Protein AF-A0AA36FLW1-F1 (afdb_monomer_lite)

InterPro domains:
  IPR002557 Chitin binding domain [PS50940] (323-372)
  IPR002557 Chitin binding domain [SM00494] (204-263)
  IPR002557 Chitin binding domain [SM00494] (269-328)
  IPR036508 Chitin binding domain superfamily [SSF57625] (208-257)
  IPR036508 Chitin binding domain superfamily [SSF57625] (271-320)
  IPR036508 Chitin binding domain superfamily [SSF57625] (321-371)

Secondary structure (DSSP, 8-state):
--HHHHHHHHHHHHGGG-S----GGGSTT---HHHHHHHHHHHHHTTSS---HHHHHHHHHHHHHHS-SSSSTTTT--HHHHHHHHHHHTTTTHHHHHHHHHHHS--GGG--TTGGGSHHHHHHHHHHHHHHHSSSPP-SHHHHHHHHHHHT-TT--HHHHHHHHHHHHHTT-TT--EEEEETTEEEPPPHHHHHHHTSTT---S--HHHHHTT--EEEPTT-TTEEEEE-TT--EEEEEPPTTEEEETTTTEEEE----S-SEEPPSS---SSS---EEE-TT-TTEEEEEPTTS-EEEEEPSTTEEEETTTTEEEE--TTS-SS-TT-TT-EEE-TT-TTEEEEE-STT-EEEEE-GGG--EEGGGTEE-

Structure (mmCIF, N/CA/C/O backbone):
data_AF-A0AA36FLW1-F1
#
_entry.id   AF-A0AA36FLW1-F1
#
loop_
_atom_site.group_PDB
_atom_site.id
_atom_site.type_symbol
_atom_site.label_atom_id
_atom_site.label_alt_id
_atom_site.label_comp_id
_atom_site.label_asym_id
_atom_site.label_entity_id
_atom_site.label_seq_id
_atom_site.pdbx_PDB_ins_code
_atom_site.Cartn_x
_atom_site.Cartn_y
_atom_site.Cartn_z
_atom_site.occupancy
_atom_site.B_iso_or_equiv
_atom_site.auth_seq_id
_atom_site.auth_comp_id
_atom_site.auth_asym_id
_atom_site.auth_atom_id
_atom_site.pdbx_PDB_model_num
ATOM 1 N N . MET A 1 1 ? -42.125 -47.483 31.225 1.00 51.34 1 MET A N 1
ATOM 2 C CA . MET A 1 1 ? -42.010 -46.047 30.884 1.00 51.34 1 MET A CA 1
ATOM 3 C C . MET A 1 1 ? -42.620 -45.830 29.513 1.00 51.34 1 MET A C 1
ATOM 5 O O . MET A 1 1 ? -42.066 -46.278 28.521 1.00 51.34 1 MET A O 1
ATOM 9 N N . THR A 1 2 ? -43.815 -45.253 29.464 1.00 58.22 2 THR A N 1
ATOM 10 C CA . THR A 1 2 ? -44.571 -45.039 28.222 1.00 58.22 2 THR A CA 1
ATOM 11 C C . THR A 1 2 ? -43.965 -43.905 27.397 1.00 58.22 2 THR A C 1
ATOM 13 O O . THR A 1 2 ? -43.564 -42.893 27.964 1.00 58.22 2 THR A O 1
ATOM 16 N N . ILE A 1 3 ? -43.972 -44.037 26.067 1.00 58.88 3 ILE A N 1
ATOM 17 C CA . ILE A 1 3 ? -43.479 -43.061 25.067 1.00 58.88 3 ILE A CA 1
ATOM 18 C C . ILE A 1 3 ? -43.938 -41.611 25.330 1.00 58.88 3 ILE A C 1
ATOM 20 O O . ILE A 1 3 ? -43.200 -40.668 25.053 1.00 58.88 3 ILE A O 1
ATOM 24 N N . LYS A 1 4 ? -45.101 -41.417 25.968 1.00 55.53 4 LYS A N 1
ATOM 25 C CA . LYS A 1 4 ? -45.583 -40.098 26.416 1.00 55.53 4 LYS A CA 1
ATOM 26 C C . LYS A 1 4 ? -44.642 -39.388 27.406 1.00 55.53 4 LYS A C 1
ATOM 28 O O . LYS A 1 4 ? -44.542 -38.171 27.360 1.00 55.53 4 LYS A O 1
ATOM 33 N N . TYR A 1 5 ? -43.925 -40.125 28.258 1.00 51.59 5 TYR A N 1
ATOM 34 C CA . TYR A 1 5 ? -42.983 -39.564 29.237 1.00 51.59 5 TYR A CA 1
ATOM 35 C C . TYR A 1 5 ? -41.670 -39.107 28.582 1.00 51.59 5 TYR A C 1
ATOM 37 O O . TYR A 1 5 ? -41.112 -38.088 28.970 1.00 51.59 5 TYR A O 1
ATOM 45 N N . LEU A 1 6 ? -41.208 -39.819 27.547 1.00 53.66 6 LEU A N 1
ATOM 46 C CA . LEU A 1 6 ? -40.029 -39.436 26.760 1.00 53.66 6 LEU A CA 1
ATOM 47 C C . LEU A 1 6 ? -40.289 -38.180 25.918 1.00 53.66 6 LEU A C 1
ATOM 49 O O . LEU A 1 6 ? -39.429 -37.308 25.849 1.00 53.66 6 LEU A O 1
ATOM 53 N N . LEU A 1 7 ? -41.492 -38.045 25.351 1.00 54.53 7 LEU A N 1
ATOM 54 C CA . LEU A 1 7 ? -41.910 -36.832 24.641 1.00 54.53 7 LEU A CA 1
ATOM 55 C C . LEU A 1 7 ? -42.035 -35.624 25.577 1.00 54.53 7 LEU A C 1
ATOM 57 O O . LEU A 1 7 ? -41.599 -34.538 25.214 1.00 54.53 7 LEU A O 1
ATOM 61 N N . PHE A 1 8 ? -42.552 -35.802 26.796 1.00 54.84 8 PHE A N 1
ATOM 62 C CA . PHE A 1 8 ? -42.658 -34.700 27.759 1.00 54.84 8 PHE A CA 1
ATOM 63 C C . PHE A 1 8 ? -41.284 -34.232 28.266 1.00 54.84 8 PHE A C 1
ATOM 65 O O . PHE A 1 8 ? -41.040 -33.034 28.348 1.00 54.84 8 PHE A O 1
ATOM 72 N N . VAL A 1 9 ? -40.348 -35.155 28.524 1.00 57.19 9 VAL A N 1
ATOM 73 C CA . VAL A 1 9 ? -38.968 -34.814 28.924 1.00 57.19 9 VAL A CA 1
ATOM 74 C C . VAL A 1 9 ? -38.187 -34.165 27.773 1.00 57.19 9 VAL A C 1
ATOM 76 O O . VAL A 1 9 ? -37.451 -33.209 28.007 1.00 57.19 9 VAL A O 1
ATOM 79 N N . ALA A 1 10 ? -38.381 -34.616 26.529 1.00 56.12 10 ALA A N 1
ATOM 80 C CA . ALA A 1 10 ? -37.767 -33.999 25.350 1.00 56.12 10 ALA A CA 1
ATOM 81 C C . ALA A 1 10 ? -38.317 -32.591 25.072 1.00 56.12 10 ALA A C 1
ATOM 83 O O . ALA A 1 10 ? -37.551 -31.697 24.722 1.00 56.12 10 ALA A O 1
ATOM 84 N N . ILE A 1 11 ? -39.619 -32.371 25.290 1.00 55.19 11 ILE A N 1
ATOM 85 C CA . ILE A 1 11 ? -40.221 -31.038 25.203 1.00 55.19 11 ILE A CA 1
ATOM 86 C C . ILE A 1 11 ? -39.658 -30.155 26.322 1.00 55.19 11 ILE A C 1
ATOM 88 O O . ILE A 1 11 ? -39.136 -29.095 26.009 1.00 55.19 11 ILE A O 1
ATOM 92 N N . CYS A 1 12 ? -39.613 -30.608 27.583 1.00 50.56 12 CYS A N 1
ATOM 93 C CA . CYS A 1 12 ? -39.037 -29.837 28.697 1.00 50.56 12 CYS A CA 1
ATOM 94 C C . CYS A 1 12 ? -37.538 -29.503 28.530 1.00 50.56 12 CYS A C 1
ATOM 96 O O . CYS A 1 12 ? -37.115 -28.425 28.942 1.00 50.56 12 CYS A O 1
ATOM 98 N N . LEU A 1 13 ? -36.738 -30.370 27.896 1.00 49.28 13 LEU A N 1
ATOM 99 C CA . LEU A 1 13 ? -35.337 -30.080 27.543 1.00 49.28 13 LEU A CA 1
ATOM 100 C C . LEU A 1 13 ? -35.198 -29.172 26.306 1.00 49.28 13 LEU A C 1
ATOM 102 O O . LEU A 1 13 ? -34.173 -28.509 26.153 1.00 49.28 13 LEU A O 1
ATOM 106 N N . GLY A 1 14 ? -36.216 -29.122 25.442 1.00 48.00 14 GLY A N 1
ATOM 107 C CA . GLY A 1 14 ? -36.292 -28.214 24.295 1.00 48.00 14 GLY A CA 1
ATOM 108 C C . GLY A 1 14 ? -36.624 -26.772 24.690 1.00 48.00 14 GLY A C 1
ATOM 109 O O . GLY A 1 14 ? -35.995 -25.852 24.181 1.00 48.00 14 GLY A O 1
ATOM 110 N N . ILE A 1 15 ? -37.533 -26.568 25.652 1.00 48.34 15 ILE A N 1
ATOM 111 C CA . ILE A 1 15 ? -37.917 -25.226 26.154 1.00 48.34 15 ILE A CA 1
ATOM 112 C C . ILE A 1 15 ? -36.915 -24.629 27.157 1.00 48.34 15 ILE A C 1
ATOM 114 O O . ILE A 1 15 ? -37.000 -23.449 27.478 1.00 48.34 15 ILE A O 1
ATOM 118 N N . ALA A 1 16 ? -35.939 -25.405 27.640 1.00 44.09 16 ALA A N 1
ATOM 119 C CA . ALA A 1 16 ? -34.887 -24.905 28.530 1.00 44.09 16 ALA A CA 1
ATOM 120 C C . ALA A 1 16 ? -33.674 -24.304 27.787 1.00 44.09 16 ALA A C 1
ATOM 122 O O . ALA A 1 16 ? -32.719 -23.879 28.433 1.00 44.09 16 ALA A O 1
ATOM 123 N N . ARG A 1 17 ? -33.667 -24.269 26.444 1.00 45.56 17 ARG A N 1
ATOM 124 C CA . ARG A 1 17 ? -32.561 -23.679 25.661 1.00 45.56 17 ARG A CA 1
ATOM 125 C C . ARG A 1 17 ? -32.727 -22.195 25.324 1.00 45.56 17 ARG A C 1
ATOM 127 O O . ARG A 1 17 ? -31.749 -21.591 24.901 1.00 45.56 17 ARG A O 1
ATOM 134 N N . ASP A 1 18 ? -33.874 -21.588 25.620 1.00 43.03 18 ASP A N 1
ATOM 135 C CA . ASP A 1 18 ? -34.088 -20.135 25.477 1.00 43.03 18 ASP A CA 1
ATOM 136 C C . ASP A 1 18 ? -33.718 -19.346 26.752 1.00 43.03 18 ASP A C 1
ATOM 138 O O . ASP A 1 18 ? -34.195 -18.238 27.003 1.00 43.03 18 ASP A O 1
ATOM 142 N N . ILE A 1 19 ? -32.844 -19.915 27.588 1.00 45.97 19 ILE A N 1
ATOM 143 C CA . ILE A 1 19 ? -32.331 -19.282 28.805 1.00 45.97 19 ILE A CA 1
ATOM 144 C C . ILE A 1 19 ? -31.224 -18.293 28.406 1.00 45.97 19 ILE A C 1
ATOM 146 O O . ILE A 1 19 ? -30.067 -18.665 28.243 1.00 45.97 19 ILE A O 1
ATOM 150 N N . TYR A 1 20 ? -31.629 -17.031 28.236 1.00 51.91 20 TYR A N 1
ATOM 151 C CA . TYR A 1 20 ? -30.820 -15.807 28.143 1.00 51.91 20 TYR A CA 1
ATOM 152 C C . TYR A 1 20 ? -29.568 -15.899 27.258 1.00 51.91 20 TYR A C 1
ATOM 154 O O . TYR A 1 20 ? -28.453 -16.100 27.741 1.00 51.91 20 TYR A O 1
ATOM 162 N N . ALA A 1 21 ? -29.726 -15.627 25.961 1.00 60.84 21 ALA A N 1
ATOM 163 C CA . ALA A 1 21 ? -28.590 -15.207 25.147 1.00 60.84 21 ALA A CA 1
ATOM 164 C C . ALA A 1 21 ? -28.005 -13.917 25.755 1.00 60.84 21 ALA A C 1
ATOM 166 O O . ALA A 1 21 ? -28.603 -12.846 25.665 1.00 60.84 21 ALA A O 1
ATOM 167 N N . VAL A 1 22 ? -26.866 -14.031 26.442 1.00 80.00 22 VAL A N 1
ATOM 168 C CA . VAL A 1 22 ? -26.150 -12.882 27.006 1.00 80.00 22 VAL A CA 1
ATOM 169 C C . VAL A 1 22 ? -25.617 -12.048 25.848 1.00 80.00 22 VAL A C 1
ATOM 171 O O . VAL A 1 22 ? -24.845 -12.555 25.032 1.00 80.00 22 VAL A O 1
ATOM 174 N N . ASP A 1 23 ? -25.999 -10.772 25.782 1.00 86.38 23 ASP A N 1
ATOM 175 C CA . ASP A 1 23 ? -25.419 -9.843 24.815 1.00 86.38 23 ASP A CA 1
ATOM 176 C C . ASP A 1 23 ? -23.955 -9.573 25.179 1.00 86.38 23 ASP A C 1
ATOM 178 O O . ASP A 1 23 ? -23.621 -8.775 26.058 1.00 86.38 23 ASP A O 1
ATOM 182 N N . LEU A 1 24 ? -23.063 -10.276 24.488 1.00 89.12 24 LEU A N 1
ATOM 183 C CA . LEU A 1 24 ? -21.628 -10.180 24.706 1.00 89.12 24 LEU A CA 1
ATOM 184 C C . LEU A 1 24 ? -21.057 -8.807 24.314 1.00 89.12 24 LEU A C 1
ATOM 186 O O . LEU A 1 24 ? -19.958 -8.474 24.749 1.00 89.12 24 LEU A O 1
ATOM 190 N N . THR A 1 25 ? -21.786 -7.979 23.554 1.00 90.44 25 THR A N 1
ATOM 191 C CA . THR A 1 25 ? -21.354 -6.605 23.237 1.00 90.44 25 THR A CA 1
ATOM 192 C C . THR A 1 25 ? -21.450 -5.665 24.441 1.00 90.44 25 THR A C 1
ATOM 194 O O . THR A 1 25 ? -20.786 -4.624 24.470 1.00 90.44 25 THR A O 1
ATOM 197 N N . LEU A 1 26 ? -22.215 -6.065 25.463 1.00 93.31 26 LEU A N 1
ATOM 198 C CA . LEU A 1 26 ? -22.365 -5.367 26.738 1.00 93.31 26 LEU A CA 1
ATOM 199 C C . LEU A 1 26 ? -21.541 -5.992 27.873 1.00 93.31 26 LEU A C 1
ATOM 201 O O . LEU A 1 26 ? -21.496 -5.443 28.973 1.00 93.31 26 LEU A O 1
ATOM 205 N N . LYS A 1 27 ? -20.868 -7.124 27.628 1.00 91.75 27 LYS A N 1
ATOM 206 C CA . LYS A 1 27 ? -20.091 -7.833 28.648 1.00 91.75 27 LYS A CA 1
ATOM 207 C C . LYS A 1 27 ? -18.672 -7.243 28.760 1.00 91.75 27 LYS A C 1
ATOM 209 O O . LYS A 1 27 ? -17.918 -7.294 27.786 1.00 91.75 27 LYS A O 1
ATOM 214 N N . PRO A 1 28 ? -18.273 -6.698 29.927 1.00 91.00 28 PRO A N 1
ATOM 215 C CA . PRO A 1 28 ? -16.951 -6.102 30.099 1.00 91.00 28 PRO A CA 1
ATOM 216 C C . PRO A 1 28 ? -15.814 -7.097 29.840 1.00 91.00 28 PRO A C 1
ATOM 218 O O . PRO A 1 28 ? -15.847 -8.226 30.328 1.00 91.00 28 PRO A O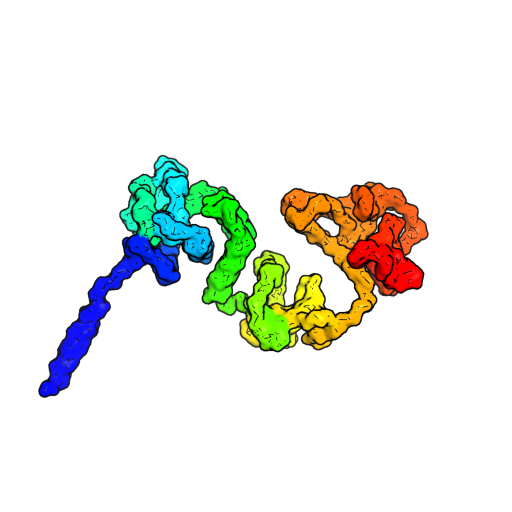 1
ATOM 221 N N . GLY A 1 29 ? -14.788 -6.657 29.111 1.00 86.75 29 GLY A N 1
ATOM 222 C CA . GLY A 1 29 ? -13.571 -7.435 28.862 1.00 86.75 29 GLY A CA 1
ATOM 223 C C . GLY A 1 29 ? -13.688 -8.493 27.761 1.00 86.75 29 GLY A C 1
ATOM 224 O O . GLY A 1 29 ? -12.696 -9.161 27.468 1.00 86.75 29 GLY A O 1
ATOM 225 N N . GLU A 1 30 ? -14.851 -8.637 27.120 1.00 88.44 30 GLU A N 1
ATOM 226 C CA . GLU A 1 30 ? -14.988 -9.511 25.957 1.00 88.44 30 GLU A CA 1
ATOM 227 C C . GLU A 1 30 ? -14.197 -8.980 24.760 1.00 88.44 30 GLU A C 1
ATOM 229 O O . GLU A 1 30 ? -14.251 -7.798 24.418 1.00 88.44 30 GLU A O 1
ATOM 234 N N . THR A 1 31 ? -13.445 -9.871 24.115 1.00 86.75 31 THR A N 1
ATOM 235 C CA . THR A 1 31 ? -12.524 -9.515 23.023 1.00 86.75 31 THR A CA 1
ATOM 236 C C . THR A 1 31 ? -12.575 -10.485 21.842 1.00 86.75 31 THR A C 1
ATOM 238 O O . THR A 1 31 ? -11.748 -10.401 20.939 1.00 86.75 31 THR A O 1
ATOM 241 N N . SER A 1 32 ? -13.538 -11.411 21.819 1.00 83.00 32 SER A N 1
ATOM 242 C CA . SER A 1 32 ? -13.654 -12.378 20.724 1.00 83.00 32 SER A CA 1
ATOM 243 C C . SER A 1 32 ? -13.982 -11.706 19.384 1.00 83.00 32 SER A C 1
ATOM 245 O O . SER A 1 32 ? -14.691 -10.698 19.332 1.00 83.00 32 SER A O 1
ATOM 247 N N . ASP A 1 33 ? -13.529 -12.311 18.282 1.00 78.44 33 ASP A N 1
ATOM 248 C CA . ASP A 1 33 ? -13.820 -11.833 16.921 1.00 78.44 33 ASP A CA 1
ATOM 249 C C . ASP A 1 33 ? -15.336 -11.707 16.661 1.00 78.44 33 ASP A C 1
ATOM 251 O O . ASP A 1 33 ? -15.778 -10.766 16.002 1.00 78.44 33 ASP A O 1
ATOM 255 N N . ALA A 1 34 ? -16.149 -12.593 17.247 1.00 76.50 34 ALA A N 1
ATOM 256 C CA . ALA A 1 34 ? -17.608 -12.531 17.161 1.00 76.50 34 ALA A CA 1
ATOM 257 C C . ALA A 1 34 ? -18.192 -11.285 17.851 1.00 76.50 34 ALA A C 1
ATOM 259 O O . ALA A 1 34 ? -19.144 -10.687 17.349 1.00 76.50 34 ALA A O 1
ATOM 260 N N . VAL A 1 35 ? -17.613 -10.865 18.980 1.00 86.88 35 VAL A N 1
ATOM 261 C CA . VAL A 1 35 ? -18.037 -9.662 19.713 1.00 86.88 35 VAL A CA 1
ATOM 262 C C . VAL A 1 35 ? -17.625 -8.395 18.979 1.00 86.88 35 VAL A C 1
ATOM 264 O O . VAL A 1 35 ? -18.415 -7.449 18.927 1.00 86.88 35 VAL A O 1
ATOM 267 N N . ILE A 1 36 ? -16.441 -8.381 18.358 1.00 85.38 36 ILE A N 1
ATOM 268 C CA . ILE A 1 36 ? -16.014 -7.289 17.472 1.00 85.38 36 ILE A CA 1
ATOM 269 C C . ILE A 1 36 ? -17.057 -7.102 16.362 1.00 85.38 36 ILE A C 1
ATOM 271 O O . ILE A 1 36 ? -17.568 -5.999 16.162 1.00 85.38 36 ILE A O 1
ATOM 275 N N . ASP A 1 37 ? -17.442 -8.192 15.699 1.00 79.38 37 ASP A N 1
ATOM 276 C CA . ASP A 1 37 ? -18.397 -8.165 14.591 1.00 79.38 37 ASP A CA 1
ATOM 277 C C . ASP A 1 37 ? -19.800 -7.753 14.999 1.00 79.38 37 ASP A C 1
ATOM 279 O O . ASP A 1 37 ? -20.407 -6.900 14.344 1.00 79.38 37 ASP A O 1
ATOM 283 N N . ALA A 1 38 ? -20.311 -8.332 16.084 1.00 82.19 38 ALA A N 1
ATOM 284 C CA . ALA A 1 38 ? -21.605 -7.971 16.638 1.00 82.19 38 ALA A CA 1
ATOM 285 C C . ALA A 1 38 ? -21.644 -6.483 17.013 1.00 82.19 38 ALA A C 1
ATOM 287 O O . ALA A 1 38 ? -22.575 -5.780 16.625 1.00 82.19 38 ALA A O 1
ATOM 288 N N . THR A 1 39 ? -20.594 -5.972 17.665 1.00 88.88 39 THR A N 1
ATOM 289 C CA . THR A 1 39 ? -20.499 -4.557 18.051 1.00 88.88 39 THR A CA 1
ATOM 290 C C . THR A 1 39 ? -20.530 -3.630 16.835 1.00 88.88 39 THR A C 1
ATOM 292 O O . THR A 1 39 ? -21.313 -2.681 16.800 1.00 88.88 39 THR A O 1
ATOM 295 N N . ILE A 1 40 ? -19.719 -3.903 15.805 1.00 85.12 40 ILE A N 1
ATOM 296 C CA . ILE A 1 40 ? -19.677 -3.056 14.603 1.00 85.12 40 ILE A CA 1
ATOM 297 C C . ILE A 1 40 ? -21.023 -3.100 13.869 1.00 85.12 40 ILE A C 1
ATOM 299 O O . ILE A 1 40 ? -21.521 -2.061 13.430 1.00 85.12 40 ILE A O 1
ATOM 303 N N . ARG A 1 41 ? -21.644 -4.282 13.751 1.00 81.19 41 ARG A N 1
ATOM 304 C CA . ARG A 1 41 ? -22.967 -4.434 13.127 1.00 81.19 41 ARG A CA 1
ATOM 305 C C . ARG A 1 41 ? -24.042 -3.659 13.883 1.00 81.19 41 ARG A C 1
ATOM 307 O O . ARG A 1 41 ? -24.825 -2.971 13.238 1.00 81.19 41 ARG A O 1
ATOM 314 N N . LEU A 1 42 ? -24.055 -3.706 15.217 1.00 85.00 42 LEU A N 1
ATOM 315 C CA . LEU A 1 42 ? -24.986 -2.918 16.033 1.00 85.00 42 LEU A CA 1
ATOM 316 C C . LEU A 1 42 ? -24.820 -1.414 15.784 1.00 85.00 42 LEU A C 1
ATOM 318 O O . LEU A 1 42 ? -25.810 -0.724 15.545 1.00 85.00 42 LEU A O 1
ATOM 322 N N . ILE A 1 43 ? -23.580 -0.915 15.767 1.00 85.38 43 ILE A N 1
ATOM 323 C CA . ILE A 1 43 ? -23.291 0.504 15.514 1.00 85.38 43 ILE A CA 1
ATOM 324 C C . ILE A 1 43 ? -23.772 0.933 14.118 1.00 85.38 43 ILE A C 1
ATOM 326 O O . ILE A 1 43 ? -24.424 1.971 13.977 1.00 85.38 43 ILE A O 1
ATOM 330 N N . ARG A 1 44 ? -23.499 0.119 13.089 1.00 81.12 44 ARG A N 1
ATOM 331 C CA . ARG A 1 44 ? -23.883 0.411 11.698 1.00 81.12 44 ARG A CA 1
ATOM 332 C C . ARG A 1 44 ? -25.389 0.318 11.466 1.00 81.12 44 ARG A C 1
ATOM 334 O O . ARG A 1 44 ? -25.952 1.218 10.853 1.00 81.12 44 ARG A O 1
ATOM 341 N N . ASN A 1 45 ? -26.043 -0.731 11.966 1.00 74.25 45 ASN A N 1
ATOM 342 C CA . ASN A 1 45 ? -27.468 -0.987 11.723 1.00 74.25 45 ASN A CA 1
ATOM 343 C C . ASN A 1 45 ? -28.371 0.076 12.354 1.00 74.25 45 ASN A C 1
ATOM 345 O O . ASN A 1 45 ? -29.449 0.355 11.841 1.00 74.25 45 ASN A O 1
ATOM 349 N N . GLN A 1 46 ? -27.918 0.704 13.438 1.00 72.75 46 GLN A N 1
ATOM 350 C CA . GLN A 1 46 ? -28.630 1.813 14.064 1.00 72.75 46 GLN A CA 1
ATOM 351 C C . GLN A 1 46 ? -28.313 3.164 13.389 1.00 72.75 46 GLN A C 1
ATOM 353 O O . GLN A 1 46 ? -28.898 4.183 13.741 1.00 72.75 46 GLN A O 1
ATOM 358 N N . GLY A 1 47 ? -27.422 3.223 12.394 1.00 59.56 47 GLY A N 1
ATOM 359 C CA . GLY A 1 47 ? -27.281 4.354 11.468 1.00 59.56 47 GLY A CA 1
ATOM 360 C C . GLY A 1 47 ? -26.814 5.691 12.059 1.00 59.56 47 GLY A C 1
ATOM 361 O O . GLY A 1 47 ? -26.869 6.694 11.358 1.00 59.56 47 GLY A O 1
ATOM 362 N N . SER A 1 48 ? -26.380 5.757 13.323 1.00 60.34 48 SER A N 1
ATOM 363 C CA . SER A 1 48 ? -25.849 7.000 13.924 1.00 60.34 48 SER A CA 1
ATOM 364 C C . SER A 1 48 ? -24.397 7.279 13.522 1.00 60.34 48 SER A C 1
ATOM 366 O O . SER A 1 48 ? -23.945 8.424 13.539 1.00 60.34 48 SER A O 1
ATOM 368 N N . LEU A 1 49 ? -23.642 6.231 13.175 1.00 65.88 49 LEU A N 1
ATOM 369 C CA . LEU A 1 49 ? -22.209 6.284 12.885 1.00 65.88 49 LEU A CA 1
ATOM 370 C C . LEU A 1 49 ? -21.896 5.307 11.740 1.00 65.88 49 LEU A C 1
ATOM 372 O O . LEU A 1 49 ? -21.439 4.186 11.956 1.00 65.88 49 LEU A O 1
ATOM 376 N N . ALA A 1 50 ? -22.195 5.715 10.505 1.00 58.50 50 ALA A N 1
ATOM 377 C CA . ALA A 1 50 ? -21.901 4.922 9.314 1.00 58.50 50 ALA A CA 1
ATOM 378 C C . ALA A 1 50 ? -20.415 5.045 8.945 1.00 58.50 50 ALA A C 1
ATOM 380 O O . ALA A 1 50 ? -20.016 5.931 8.192 1.00 58.50 50 ALA A O 1
ATOM 381 N N . TYR A 1 51 ? -19.602 4.151 9.501 1.00 67.19 51 TYR A N 1
ATOM 382 C CA . TYR A 1 51 ? -18.216 3.943 9.088 1.00 67.19 51 TYR A CA 1
ATOM 383 C C . TYR A 1 51 ? -18.065 2.648 8.307 1.00 67.19 51 TYR A C 1
ATOM 385 O O . TYR A 1 51 ? -18.900 1.738 8.395 1.00 67.19 51 TYR A O 1
ATOM 393 N N . ASP A 1 52 ? -16.970 2.575 7.560 1.00 65.75 52 ASP A N 1
ATOM 394 C CA . ASP A 1 52 ? -16.540 1.346 6.921 1.00 65.75 52 ASP A CA 1
ATOM 395 C C . ASP A 1 52 ? -16.349 0.246 7.988 1.00 65.75 52 ASP A C 1
ATOM 397 O O . ASP A 1 52 ? -15.642 0.420 8.988 1.00 65.75 52 ASP A O 1
ATOM 401 N N . TYR A 1 53 ? -17.041 -0.880 7.797 1.00 68.12 53 TYR A N 1
ATOM 402 C CA . TYR A 1 53 ? -16.990 -2.030 8.700 1.00 68.12 53 TYR A CA 1
ATOM 403 C C . TYR A 1 53 ? -15.582 -2.611 8.800 1.00 68.12 53 TYR A C 1
ATOM 405 O O . TYR A 1 53 ? -15.140 -2.959 9.897 1.00 68.12 53 TYR A O 1
ATOM 413 N N . TYR A 1 54 ? -14.871 -2.663 7.676 1.00 69.38 54 TYR A N 1
ATOM 414 C CA . TYR A 1 54 ? -13.514 -3.175 7.596 1.00 69.38 54 TYR A CA 1
ATOM 415 C C . TYR A 1 54 ? -12.556 -2.258 8.341 1.00 69.38 54 TYR A C 1
ATOM 417 O O . TYR A 1 54 ? -11.736 -2.747 9.114 1.00 69.38 54 TYR A O 1
ATOM 425 N N . PHE A 1 55 ? -12.728 -0.939 8.229 1.00 75.00 55 PHE A N 1
ATOM 426 C CA . PHE A 1 55 ? -11.919 0.013 8.988 1.00 75.00 55 PHE A CA 1
ATOM 427 C C . PHE A 1 55 ? -12.055 -0.190 10.502 1.00 75.00 55 PHE A C 1
ATOM 429 O O . PHE A 1 55 ? -11.054 -0.309 11.208 1.00 75.00 55 PHE A O 1
ATOM 436 N N . LEU A 1 56 ? -13.282 -0.285 11.024 1.00 77.62 56 LEU A N 1
ATOM 437 C CA . LEU A 1 56 ? -13.494 -0.488 12.462 1.00 77.62 56 LEU A CA 1
ATOM 438 C C . LEU A 1 56 ? -12.984 -1.852 12.940 1.00 77.62 56 LEU A C 1
ATOM 440 O O . LEU A 1 56 ? -12.399 -1.933 14.024 1.00 77.62 56 LEU A O 1
ATOM 444 N N . ARG A 1 57 ? -13.157 -2.906 12.135 1.00 79.88 57 ARG A N 1
ATOM 445 C CA . ARG A 1 57 ? -12.655 -4.251 12.443 1.00 79.88 57 ARG A CA 1
ATOM 446 C C . ARG A 1 57 ? -11.127 -4.297 12.446 1.00 79.88 57 ARG A C 1
ATOM 448 O O . ARG A 1 57 ? -10.530 -4.880 13.350 1.00 79.88 57 ARG A O 1
ATOM 455 N N . LEU A 1 58 ? -10.494 -3.632 11.485 1.00 77.62 58 LEU A N 1
ATOM 456 C CA . LEU A 1 58 ? -9.045 -3.490 11.392 1.00 77.62 58 LEU A CA 1
ATOM 457 C C . LEU A 1 58 ? -8.475 -2.737 12.595 1.00 77.62 58 LEU A C 1
ATOM 459 O O . LEU A 1 58 ? -7.511 -3.192 13.211 1.00 77.62 58 LEU A O 1
ATOM 463 N N . LEU A 1 59 ? -9.102 -1.618 12.975 1.00 79.62 59 LEU A N 1
ATOM 464 C CA . LEU A 1 59 ? -8.705 -0.854 14.157 1.00 79.62 59 LEU A CA 1
ATOM 465 C C . LEU A 1 59 ? -8.730 -1.711 15.424 1.00 79.62 59 LEU A C 1
ATOM 467 O O . LEU A 1 59 ? -7.790 -1.635 16.216 1.00 79.62 59 LEU A O 1
ATOM 471 N N . ALA A 1 60 ? -9.777 -2.521 15.602 1.00 84.25 60 ALA A N 1
ATOM 472 C CA . ALA A 1 60 ? -9.891 -3.449 16.721 1.00 84.25 60 ALA A CA 1
ATOM 473 C C . ALA A 1 60 ? -8.731 -4.458 16.726 1.00 84.25 60 ALA A C 1
ATOM 475 O O . ALA A 1 60 ? -7.979 -4.520 17.700 1.00 84.25 60 ALA A O 1
ATOM 476 N N . LYS A 1 61 ? -8.519 -5.181 15.614 1.00 81.00 61 LYS A N 1
ATOM 477 C CA . LYS A 1 61 ? -7.467 -6.209 15.520 1.00 81.00 61 LYS A CA 1
ATOM 478 C C . LYS A 1 61 ? -6.065 -5.645 15.741 1.00 81.00 61 LYS A C 1
ATOM 480 O O . LYS A 1 61 ? -5.302 -6.183 16.542 1.00 81.00 61 LYS A O 1
ATOM 485 N N . ILE A 1 62 ? -5.727 -4.535 15.083 1.00 73.62 62 ILE A N 1
ATOM 486 C CA . ILE A 1 62 ? -4.403 -3.917 15.220 1.00 73.62 62 ILE A CA 1
ATOM 487 C C . ILE A 1 62 ? -4.166 -3.477 16.658 1.00 73.62 62 ILE A C 1
ATOM 489 O O . ILE A 1 62 ? -3.118 -3.775 17.230 1.00 73.62 62 ILE A O 1
ATOM 493 N N . LYS A 1 63 ? -5.116 -2.758 17.260 1.00 77.06 63 LYS A N 1
ATOM 494 C CA . LYS A 1 63 ? -4.916 -2.206 18.601 1.00 77.06 63 LYS A CA 1
ATOM 495 C C . LYS A 1 63 ? -4.858 -3.289 19.671 1.00 77.06 63 LYS A C 1
ATOM 497 O O . LYS A 1 63 ? -4.068 -3.163 20.603 1.00 77.06 63 LYS A O 1
ATOM 502 N N . MET A 1 64 ? -5.626 -4.364 19.524 1.00 77.00 64 MET A N 1
ATOM 503 C CA . MET A 1 64 ? -5.539 -5.508 20.427 1.00 77.00 64 MET A CA 1
ATOM 504 C C . MET A 1 64 ? -4.169 -6.196 20.379 1.00 77.00 64 MET A C 1
ATOM 506 O O . MET A 1 64 ? -3.660 -6.559 21.437 1.00 77.00 64 MET A O 1
ATOM 510 N N . ASN A 1 65 ? -3.556 -6.301 19.195 1.00 70.06 65 ASN A N 1
ATOM 511 C CA . ASN A 1 65 ? -2.251 -6.946 19.005 1.00 70.06 65 ASN A CA 1
ATOM 512 C C . ASN A 1 65 ? -1.054 -6.049 19.355 1.00 70.06 65 ASN A C 1
ATOM 514 O O . ASN A 1 65 ? 0.010 -6.546 19.711 1.00 70.06 65 ASN A O 1
ATOM 518 N N . THR A 1 66 ? -1.200 -4.729 19.222 1.00 62.41 66 THR A N 1
ATOM 519 C CA . THR A 1 66 ? -0.085 -3.772 19.361 1.00 62.41 66 THR A CA 1
ATOM 520 C C . THR A 1 66 ? -0.031 -3.076 20.716 1.00 62.41 66 THR A C 1
ATOM 522 O O . THR A 1 66 ? 1.030 -2.598 21.113 1.00 62.41 66 THR A O 1
ATOM 525 N N . ILE A 1 67 ? -1.151 -3.005 21.440 1.00 66.62 67 ILE A N 1
ATOM 526 C CA . ILE A 1 67 ? -1.244 -2.306 22.724 1.00 66.62 67 ILE A CA 1
ATOM 527 C C . ILE A 1 67 ? -1.672 -3.308 23.797 1.00 66.62 67 ILE A C 1
ATOM 529 O O . ILE A 1 67 ? -2.780 -3.856 23.752 1.00 66.62 67 ILE A O 1
ATOM 533 N N . ALA A 1 68 ? -0.790 -3.509 24.782 1.00 66.31 68 ALA A N 1
ATOM 534 C CA . ALA A 1 68 ? -1.059 -4.335 25.954 1.00 66.31 68 ALA A CA 1
ATOM 535 C C . ALA A 1 68 ? -2.363 -3.896 26.642 1.00 66.31 68 ALA A C 1
ATOM 537 O O . ALA A 1 68 ? -2.647 -2.702 26.764 1.00 66.31 68 ALA A O 1
ATOM 538 N N . ALA A 1 69 ? -3.169 -4.867 27.076 1.00 64.19 69 ALA A N 1
ATOM 539 C CA . ALA A 1 69 ? -4.456 -4.609 27.707 1.00 64.19 69 ALA A CA 1
ATOM 540 C C . ALA A 1 69 ? -4.262 -3.894 29.052 1.00 64.19 69 ALA A C 1
ATOM 542 O O . ALA A 1 69 ? -3.926 -4.524 30.048 1.00 64.19 69 ALA A O 1
ATOM 543 N N . THR A 1 70 ? -4.472 -2.579 29.079 1.00 62.47 70 THR A N 1
ATOM 544 C CA . THR A 1 70 ? -4.456 -1.792 30.320 1.00 62.47 70 THR A CA 1
ATOM 545 C C . THR A 1 70 ? -5.837 -1.207 30.609 1.00 62.47 70 THR A C 1
ATOM 547 O O . THR A 1 70 ? -6.377 -1.460 31.676 1.00 62.47 70 THR A O 1
ATOM 550 N N . THR A 1 71 ? -6.457 -0.496 29.658 1.00 71.25 71 THR A N 1
ATOM 551 C CA . THR A 1 71 ? -7.854 0.004 29.701 1.00 71.25 71 THR A CA 1
ATOM 552 C C . THR A 1 71 ? -8.348 0.408 28.295 1.00 71.25 71 THR A C 1
ATOM 554 O O . THR A 1 71 ? -7.552 0.462 27.358 1.00 71.25 71 THR A O 1
ATOM 557 N N . GLY A 1 72 ? -9.655 0.667 28.114 1.00 81.88 72 GLY A N 1
ATOM 558 C CA . GLY A 1 72 ? -10.205 1.200 26.850 1.00 81.88 72 GLY A CA 1
ATOM 559 C C . GLY A 1 72 ? -10.803 0.175 25.874 1.00 81.88 72 GLY A C 1
ATOM 560 O O . GLY A 1 72 ? -11.043 0.522 24.715 1.00 81.88 72 GLY A O 1
ATOM 561 N N . GLY A 1 73 ? -11.012 -1.067 26.325 1.00 87.25 73 GLY A N 1
ATOM 562 C CA . GLY A 1 73 ? -11.727 -2.112 25.584 1.00 87.25 73 GLY A CA 1
ATOM 563 C C . GLY A 1 73 ? -11.011 -2.616 24.332 1.00 87.25 73 GLY A C 1
ATOM 564 O O . GLY A 1 73 ? -9.781 -2.563 24.226 1.00 87.25 73 GLY A O 1
ATOM 565 N N . ILE A 1 74 ? -11.810 -3.104 23.382 1.00 89.44 74 ILE A N 1
ATOM 566 C CA . ILE A 1 74 ? -11.377 -3.659 22.090 1.00 89.44 74 ILE A CA 1
ATOM 567 C C . ILE A 1 74 ? -10.602 -2.612 21.277 1.00 89.44 74 ILE A C 1
ATOM 569 O O . ILE A 1 74 ? -9.502 -2.870 20.797 1.00 89.44 74 ILE A O 1
ATOM 573 N N . TRP A 1 75 ? -11.131 -1.389 21.177 1.00 89.31 75 TRP A N 1
ATOM 574 C CA . TRP A 1 75 ? -10.524 -0.313 20.382 1.00 89.31 75 TRP A CA 1
ATOM 575 C C . TRP A 1 75 ? -9.438 0.484 21.114 1.00 89.31 75 TRP A C 1
ATOM 577 O O . TRP A 1 75 ? -9.006 1.523 20.601 1.00 89.31 75 TRP A O 1
ATOM 587 N N . ARG A 1 76 ? -8.986 0.020 22.292 1.00 88.00 76 ARG A N 1
ATOM 588 C CA . ARG A 1 76 ? -7.936 0.642 23.130 1.00 88.00 76 ARG A CA 1
ATOM 589 C C . ARG A 1 76 ? -8.042 2.168 23.127 1.00 88.00 76 ARG A C 1
ATOM 591 O O . ARG A 1 76 ? -7.118 2.876 22.708 1.00 88.00 76 ARG A O 1
ATOM 598 N N . VAL A 1 77 ? -9.227 2.663 23.468 1.00 90.00 77 VAL A N 1
ATOM 599 C CA . VAL A 1 77 ? -9.501 4.100 23.538 1.00 90.00 77 VAL A CA 1
ATOM 600 C C . VAL A 1 77 ? -8.691 4.684 24.689 1.00 90.00 77 VAL A C 1
ATOM 602 O O . VAL A 1 77 ? -8.713 4.142 25.789 1.00 90.00 77 VAL A O 1
ATOM 605 N N . THR A 1 78 ? -7.971 5.778 24.450 1.00 89.88 78 THR A N 1
ATOM 606 C CA . THR A 1 78 ? -7.170 6.434 25.495 1.00 89.88 78 THR A CA 1
ATOM 607 C C . THR A 1 78 ? -7.980 7.480 26.263 1.00 89.88 78 THR A C 1
ATOM 609 O O . THR A 1 78 ? -8.956 8.033 25.749 1.00 89.88 78 THR A O 1
ATOM 612 N N . SER A 1 79 ? -7.532 7.841 27.470 1.00 91.00 79 SER A N 1
ATOM 613 C CA . SER A 1 79 ? -8.150 8.914 28.269 1.00 91.00 79 SER A CA 1
ATOM 614 C C . SER A 1 79 ? -8.203 10.252 27.525 1.00 91.00 79 SER A C 1
ATOM 616 O O . SER A 1 79 ? -9.158 11.016 27.683 1.00 91.00 79 SER A O 1
ATOM 618 N N . ALA A 1 80 ? -7.204 10.527 26.678 1.00 90.88 80 ALA A N 1
ATOM 619 C CA . ALA A 1 80 ? -7.182 11.709 25.822 1.00 90.88 80 ALA A CA 1
ATOM 620 C C . ALA A 1 80 ? -8.301 11.651 24.770 1.00 90.88 80 ALA A C 1
ATOM 622 O O . ALA A 1 80 ? -9.084 12.591 24.670 1.00 90.88 80 ALA A O 1
ATOM 623 N N . GLN A 1 81 ? -8.440 10.523 24.062 1.00 91.50 81 GLN A N 1
ATOM 624 C CA . GLN A 1 81 ? -9.490 10.323 23.055 1.00 91.50 81 GLN A CA 1
ATOM 625 C C . GLN A 1 81 ? -10.895 10.433 23.662 1.00 91.50 81 GLN A C 1
ATOM 627 O O . GLN A 1 81 ? -11.744 11.140 23.120 1.00 91.50 81 GLN A O 1
ATOM 632 N N . LEU A 1 82 ? -11.124 9.809 24.823 1.00 94.00 82 LEU A N 1
ATOM 633 C CA . LEU A 1 82 ? -12.395 9.912 25.543 1.00 94.00 82 LEU A CA 1
ATOM 634 C C . LEU A 1 82 ? -12.703 11.364 25.943 1.00 94.00 82 LEU A C 1
ATOM 636 O O . LEU A 1 82 ? -13.837 11.818 25.824 1.00 94.00 82 LEU A O 1
ATOM 640 N N . THR A 1 83 ? -11.706 12.118 26.403 1.00 94.44 83 THR A N 1
ATOM 641 C CA . THR A 1 83 ? -11.885 13.532 26.774 1.00 94.44 83 THR A CA 1
ATOM 642 C C . THR A 1 83 ? -12.200 14.400 25.556 1.00 94.44 83 THR A C 1
ATOM 644 O O . THR A 1 83 ? -13.110 15.224 25.618 1.00 94.44 83 THR A O 1
ATOM 647 N N . THR A 1 84 ? -11.525 14.171 24.425 1.00 93.81 84 THR A N 1
ATOM 648 C CA . THR A 1 84 ? -11.841 14.839 23.155 1.00 93.81 84 THR A CA 1
ATOM 649 C C . THR A 1 84 ? -13.294 14.604 22.747 1.00 93.81 84 THR A C 1
ATOM 651 O O . THR A 1 84 ? -13.989 15.564 22.424 1.00 93.81 84 THR A O 1
ATOM 654 N N . VAL A 1 85 ? -13.776 13.358 22.808 1.00 94.31 85 VAL A N 1
ATOM 655 C CA . VAL A 1 85 ? -15.164 13.027 22.449 1.00 94.31 85 VAL A CA 1
ATOM 656 C C . VAL A 1 85 ? -16.163 13.666 23.408 1.00 94.31 85 VAL A C 1
ATOM 658 O O . VAL A 1 85 ? -17.123 14.276 22.946 1.00 94.31 85 VAL A O 1
ATOM 661 N N . ARG A 1 86 ? -15.932 13.596 24.726 1.00 94.81 86 ARG A N 1
ATOM 662 C CA . ARG A 1 86 ? -16.822 14.217 25.724 1.00 94.81 86 ARG A CA 1
ATOM 663 C C . ARG A 1 86 ? -16.967 15.722 25.496 1.00 94.81 86 ARG A C 1
ATOM 665 O O . ARG A 1 86 ? -18.084 16.233 25.469 1.00 94.81 86 ARG A O 1
ATOM 672 N N . ASN A 1 87 ? -15.858 16.415 25.239 1.00 93.75 87 ASN A N 1
ATOM 673 C CA . ASN A 1 87 ? -15.880 17.842 24.915 1.00 93.75 87 ASN A CA 1
ATOM 674 C C . ASN A 1 87 ? -16.616 18.109 23.593 1.00 93.75 87 ASN A C 1
ATOM 676 O O . ASN A 1 87 ? -17.428 19.030 23.513 1.00 93.75 87 ASN A O 1
ATOM 680 N N . ALA A 1 88 ? -16.387 17.279 22.572 1.00 92.94 88 ALA A N 1
ATOM 681 C CA . ALA A 1 88 ? -17.047 17.408 21.277 1.00 92.94 88 ALA A CA 1
ATOM 682 C C . ALA A 1 88 ? -18.562 17.147 21.348 1.00 92.94 88 ALA A C 1
ATOM 684 O O . ALA A 1 88 ? -19.312 17.816 20.639 1.00 92.94 88 ALA A O 1
ATOM 685 N N . CYS A 1 89 ? -19.035 16.251 22.222 1.00 93.69 89 CYS A N 1
ATOM 686 C CA . CYS A 1 89 ? -20.465 16.011 22.449 1.00 93.69 89 CYS A CA 1
ATOM 687 C C . CYS A 1 89 ? -21.201 17.234 23.015 1.00 93.69 89 CYS A C 1
ATOM 689 O O . CYS A 1 89 ? -22.396 17.389 22.781 1.00 93.69 89 CYS A O 1
ATOM 691 N N . ASN A 1 90 ? -20.495 18.133 23.702 1.00 88.75 90 ASN A N 1
ATOM 692 C CA . ASN A 1 90 ? -21.056 19.408 24.155 1.00 88.75 90 ASN A CA 1
ATOM 693 C C . ASN A 1 90 ? -20.973 20.516 23.089 1.00 88.75 90 ASN A C 1
ATOM 695 O O . ASN A 1 90 ? -21.531 21.594 23.283 1.00 88.75 90 ASN A O 1
ATOM 699 N N . GLY A 1 91 ? -20.301 20.256 21.965 1.00 89.50 91 GLY A N 1
ATOM 700 C CA . GLY A 1 91 ? -20.089 21.204 20.876 1.00 89.50 91 GLY A CA 1
ATOM 701 C C . GLY A 1 91 ? -20.440 20.602 19.518 1.00 89.50 91 GLY A C 1
ATOM 702 O O . GLY A 1 91 ? -21.600 20.315 19.231 1.00 89.50 91 GLY A O 1
ATOM 703 N N . ILE A 1 92 ? -19.421 20.421 18.674 1.00 88.44 92 ILE A N 1
ATOM 704 C CA . ILE A 1 92 ? -19.560 20.083 17.246 1.00 88.44 92 ILE A CA 1
ATOM 705 C C . ILE A 1 92 ? -20.302 18.752 17.015 1.00 88.44 92 ILE A C 1
ATOM 707 O O . ILE A 1 92 ? -21.025 18.615 16.032 1.00 88.44 92 ILE A O 1
ATOM 711 N N . LEU A 1 93 ? -20.172 17.776 17.919 1.00 91.00 93 LEU A N 1
ATOM 712 C CA . LEU A 1 93 ? -20.813 16.461 17.800 1.00 91.00 93 LEU A CA 1
ATOM 713 C C . LEU A 1 93 ? -22.137 16.328 18.562 1.00 91.00 93 LEU A C 1
ATOM 715 O O . LEU A 1 93 ? -22.674 15.223 18.627 1.00 91.00 93 LEU A O 1
ATOM 719 N N . LYS A 1 94 ? -22.702 17.414 19.105 1.00 92.69 94 LYS A N 1
ATOM 720 C CA . LYS A 1 94 ? -23.917 17.368 19.940 1.00 92.69 94 LYS A CA 1
ATOM 721 C C . LYS A 1 94 ? -25.064 16.569 19.315 1.00 92.69 94 LYS A C 1
ATOM 723 O O . LYS A 1 94 ? -25.645 15.716 19.980 1.00 92.69 94 LYS A O 1
ATOM 728 N N . THR A 1 95 ? -25.350 16.783 18.031 1.00 90.50 95 THR A N 1
ATOM 729 C CA . THR A 1 95 ? -26.411 16.054 17.314 1.00 90.50 95 THR A CA 1
ATOM 730 C C . THR A 1 95 ? -26.127 14.552 17.251 1.00 90.50 95 THR A C 1
ATOM 732 O O . THR A 1 95 ? -26.978 13.756 17.640 1.00 90.50 95 THR A O 1
ATOM 735 N N . LYS A 1 96 ? -24.904 14.154 16.873 1.00 89.75 96 LYS A N 1
ATOM 736 C CA . LYS A 1 96 ? -24.511 12.737 16.804 1.00 89.75 96 LYS A CA 1
ATOM 737 C C . LYS A 1 96 ? -24.506 12.067 18.179 1.00 89.75 96 LYS A C 1
ATOM 739 O O . LYS A 1 96 ? -24.936 10.925 18.298 1.00 89.75 96 LYS A O 1
ATOM 744 N N . CYS A 1 97 ? -24.061 12.759 19.229 1.00 92.50 97 CYS A N 1
ATOM 745 C CA . CYS A 1 97 ? -24.077 12.202 20.583 1.00 92.50 97 CYS A CA 1
ATOM 746 C C . CYS A 1 97 ? -25.509 12.036 21.119 1.00 92.50 97 CYS A C 1
ATOM 748 O O . CYS A 1 97 ? -25.795 11.036 21.774 1.00 92.50 97 CYS A O 1
ATOM 750 N N . ASN A 1 98 ? -26.431 12.946 20.782 1.00 92.31 98 ASN A N 1
ATOM 751 C CA . ASN A 1 98 ? -27.850 12.784 21.106 1.00 92.31 98 ASN A CA 1
ATOM 752 C C . ASN A 1 98 ? -28.475 11.589 20.375 1.00 92.31 98 ASN A C 1
ATOM 754 O O . ASN A 1 98 ? -29.224 10.836 20.987 1.00 92.31 98 ASN A O 1
ATOM 758 N N . GLU A 1 99 ? -28.141 11.375 19.100 1.00 90.81 99 GLU A N 1
ATOM 759 C CA . GLU A 1 99 ? -28.583 10.185 18.362 1.00 90.81 99 GLU A CA 1
ATOM 760 C C . GLU A 1 99 ? -28.038 8.886 18.961 1.00 90.81 99 GLU A C 1
ATOM 762 O O . GLU A 1 99 ? -28.754 7.891 19.048 1.00 90.81 99 GLU A O 1
ATOM 767 N N . VAL A 1 100 ? -26.776 8.877 19.401 1.00 91.50 100 VAL A N 1
ATOM 768 C CA . VAL A 1 100 ? -26.215 7.723 20.116 1.00 91.50 100 VAL A CA 1
ATOM 769 C C . VAL A 1 100 ? -26.979 7.479 21.419 1.00 91.50 100 VAL A C 1
ATOM 771 O O . VAL A 1 100 ? -27.355 6.341 21.700 1.00 91.50 100 VAL A O 1
ATOM 774 N N . LYS A 1 101 ? -27.283 8.538 22.175 1.00 93.12 101 LYS A N 1
ATOM 775 C CA . LYS A 1 101 ? -28.056 8.443 23.415 1.00 93.12 101 LYS A CA 1
ATOM 776 C C . LYS A 1 101 ? -29.457 7.886 23.185 1.00 93.12 101 LYS A C 1
ATOM 778 O O . LYS A 1 101 ? -29.883 7.033 23.950 1.00 93.12 101 LYS A O 1
ATOM 783 N N . THR A 1 102 ? -30.162 8.309 22.138 1.00 91.81 102 THR A N 1
ATOM 784 C CA . THR A 1 102 ? -31.518 7.809 21.859 1.00 91.81 102 THR A CA 1
ATOM 785 C C . THR A 1 102 ? -31.524 6.375 21.341 1.00 91.81 102 THR A C 1
ATOM 787 O O . THR A 1 102 ? -32.389 5.600 21.736 1.00 91.81 102 THR A O 1
ATOM 790 N N . LYS A 1 103 ? -30.567 6.001 20.484 1.00 90.00 103 LYS A N 1
ATOM 791 C CA . LYS A 1 103 ? -30.557 4.685 19.825 1.00 90.00 103 LYS A CA 1
ATOM 792 C C . LYS A 1 103 ? -29.919 3.577 20.654 1.00 90.00 103 LYS A C 1
ATOM 794 O O . LYS A 1 103 ? -30.344 2.432 20.558 1.00 90.00 103 LYS A O 1
ATOM 799 N N . PHE A 1 104 ? -28.910 3.906 21.457 1.00 90.19 104 PHE A N 1
ATOM 800 C CA . PHE A 1 104 ? -28.187 2.929 22.276 1.00 90.19 104 PHE A CA 1
ATOM 801 C C . PHE A 1 104 ? -28.485 3.057 23.768 1.00 90.19 104 PHE A C 1
ATOM 803 O O . PHE A 1 104 ? -28.041 2.211 24.534 1.00 90.19 104 PHE A O 1
ATOM 810 N N . ASN A 1 105 ? -29.216 4.094 24.193 1.00 92.75 105 ASN A N 1
ATOM 811 C CA . ASN A 1 105 ? -29.400 4.431 25.607 1.00 92.75 105 ASN A CA 1
ATOM 812 C C . ASN A 1 105 ? -28.062 4.654 26.345 1.00 92.75 105 ASN A C 1
ATOM 814 O O . ASN A 1 105 ? -27.915 4.321 27.518 1.00 92.75 105 ASN A O 1
ATOM 818 N N . VAL A 1 106 ? -27.068 5.213 25.640 1.00 93.00 106 VAL A N 1
ATOM 819 C CA . VAL A 1 106 ? -25.721 5.483 26.167 1.00 93.00 106 VAL A CA 1
ATOM 820 C C . VAL A 1 106 ? -25.403 6.965 26.043 1.00 93.00 106 VAL A C 1
ATOM 822 O O . VAL A 1 106 ? -25.304 7.502 24.939 1.00 93.00 106 VAL A O 1
ATOM 825 N N . ASP A 1 107 ? -25.186 7.629 27.177 1.00 94.31 107 ASP A N 1
ATOM 826 C CA . ASP A 1 107 ? -24.678 8.997 27.194 1.00 94.31 107 ASP A CA 1
ATOM 827 C C . ASP A 1 107 ? -23.146 8.996 27.156 1.00 94.31 107 ASP A C 1
ATOM 829 O O . ASP A 1 107 ? -22.468 8.844 28.169 1.00 94.31 107 ASP A O 1
ATOM 833 N N . VAL A 1 108 ? -22.580 9.169 25.961 1.00 92.94 108 VAL A N 1
ATOM 834 C CA . VAL A 1 108 ? -21.123 9.139 25.765 1.00 92.94 108 VAL A CA 1
ATOM 835 C C . VAL A 1 108 ? -20.409 10.261 26.533 1.00 92.94 108 VAL A C 1
ATOM 837 O O . VAL A 1 108 ? -19.233 10.123 26.873 1.00 92.94 108 VAL A O 1
ATOM 840 N N . SER A 1 109 ? -21.106 11.360 26.848 1.00 92.44 109 SER A N 1
ATOM 841 C CA . SER A 1 109 ? -20.514 12.496 27.562 1.00 92.44 109 SER A CA 1
ATOM 842 C C . SER A 1 109 ? -20.160 12.175 29.022 1.00 92.44 109 SER A C 1
ATOM 844 O O . SER A 1 109 ? -19.275 12.818 29.591 1.00 92.44 109 SER A O 1
ATOM 846 N N . THR A 1 110 ? -20.792 11.152 29.609 1.00 94.38 110 THR A N 1
ATOM 847 C CA . THR A 1 110 ? -20.623 10.768 31.018 1.00 94.38 110 THR A CA 1
ATOM 848 C C . THR A 1 110 ? -19.733 9.542 31.222 1.00 94.38 110 THR A C 1
ATOM 850 O O . THR A 1 110 ? -19.377 9.242 32.361 1.00 94.38 110 THR A O 1
ATOM 853 N N . LEU A 1 111 ? -19.332 8.857 30.144 1.00 95.12 111 LEU A N 1
ATOM 854 C CA . LEU A 1 111 ? -18.523 7.640 30.225 1.00 95.12 111 LEU A CA 1
ATOM 855 C C . LEU A 1 111 ? -17.147 7.889 30.858 1.00 95.12 111 LEU A C 1
ATOM 857 O O . LEU A 1 111 ? -16.478 8.898 30.611 1.00 95.12 111 LEU A O 1
ATOM 861 N N . THR A 1 112 ? -16.698 6.903 31.625 1.00 94.94 112 THR A N 1
ATOM 862 C CA . THR A 1 112 ? -15.368 6.813 32.228 1.00 94.94 112 THR A CA 1
ATOM 863 C C . THR A 1 112 ? -14.516 5.758 31.520 1.00 94.94 112 THR A C 1
ATOM 865 O O . THR A 1 112 ? -15.013 4.932 30.758 1.00 94.94 112 THR A O 1
ATOM 868 N N . MET A 1 113 ? -13.209 5.732 31.799 1.00 92.81 113 MET A N 1
ATOM 869 C CA . MET A 1 113 ? -12.306 4.709 31.247 1.00 92.81 113 MET A CA 1
ATOM 870 C C . MET A 1 113 ? -12.674 3.276 31.660 1.00 92.81 113 MET A C 1
ATOM 872 O O . MET A 1 113 ? -12.344 2.340 30.931 1.00 92.81 113 MET A O 1
ATOM 876 N N . SER A 1 114 ? -13.350 3.101 32.802 1.00 92.88 114 SER A N 1
ATOM 877 C CA . SER A 1 114 ? -13.831 1.792 33.261 1.00 92.88 114 SER A CA 1
ATOM 878 C C . SER A 1 114 ? -14.979 1.287 32.389 1.00 92.88 114 SER A C 1
ATOM 880 O O . SER A 1 114 ? -15.003 0.118 32.012 1.00 92.88 114 SER A O 1
ATOM 882 N N . ASP A 1 115 ? -15.883 2.184 31.995 1.00 94.44 115 ASP A N 1
ATOM 883 C CA . ASP A 1 115 ? -17.033 1.845 31.151 1.00 94.44 115 ASP A CA 1
ATOM 884 C C . ASP A 1 115 ? -16.593 1.377 29.759 1.00 94.44 115 ASP A C 1
ATOM 886 O O . ASP A 1 115 ? -17.256 0.560 29.126 1.00 94.44 115 ASP A O 1
ATOM 890 N N . LEU A 1 116 ? -15.421 1.823 29.295 1.00 94.19 116 LEU A N 1
ATOM 891 C CA . LEU A 1 116 ? -14.863 1.418 28.004 1.00 94.19 116 LEU A CA 1
ATOM 892 C C . LEU A 1 116 ? -14.388 -0.037 27.965 1.00 94.19 116 LEU A C 1
ATOM 894 O O . LEU A 1 116 ? -13.979 -0.496 26.906 1.00 94.19 116 LEU A O 1
ATOM 898 N N . GLN A 1 117 ? -14.434 -0.782 29.073 1.00 92.25 117 GLN A N 1
ATOM 899 C CA . GLN A 1 117 ? -14.268 -2.239 29.015 1.00 92.25 117 GLN A CA 1
ATOM 900 C C . GLN A 1 117 ? -15.437 -2.924 28.308 1.00 92.25 117 GLN A C 1
ATOM 902 O O . GLN A 1 117 ? -15.292 -4.062 27.866 1.00 92.25 117 GLN A O 1
ATOM 907 N N . ILE A 1 118 ? -16.576 -2.240 28.188 1.00 93.31 118 ILE A N 1
ATOM 908 C CA . ILE A 1 118 ? -17.727 -2.708 27.432 1.00 93.31 118 ILE A CA 1
ATOM 909 C C . ILE A 1 118 ? -17.460 -2.488 25.929 1.00 93.31 118 ILE A C 1
ATOM 911 O O . ILE A 1 118 ? -17.247 -1.340 25.511 1.00 93.31 118 ILE A O 1
ATOM 915 N N . PRO A 1 119 ? -17.485 -3.555 25.100 1.00 93.62 119 PRO A N 1
ATOM 916 C CA . PRO A 1 119 ? -17.240 -3.483 23.660 1.00 93.62 119 PRO A CA 1
ATOM 917 C C . PRO A 1 119 ? -18.029 -2.377 22.963 1.00 93.62 119 PRO A C 1
ATOM 919 O O . PRO A 1 119 ? -17.424 -1.515 22.319 1.00 93.62 119 PRO A O 1
ATOM 922 N N . LEU A 1 120 ? -19.350 -2.332 23.171 1.00 93.44 120 LEU A N 1
ATOM 923 C CA . LEU A 1 120 ? -20.226 -1.330 22.565 1.00 93.44 120 LEU A CA 1
ATOM 924 C C . LEU A 1 120 ? -19.792 0.101 22.899 1.00 93.44 120 LEU A C 1
ATOM 926 O O . LEU A 1 120 ? -19.737 0.953 22.014 1.00 93.44 120 LEU A O 1
ATOM 930 N N . TYR A 1 121 ? -19.431 0.370 24.152 1.00 94.88 121 TYR A N 1
ATOM 931 C CA . TYR A 1 121 ? -19.088 1.720 24.599 1.00 94.88 121 TYR A CA 1
ATOM 932 C C . TYR A 1 121 ? -17.746 2.164 24.019 1.00 94.88 121 TYR A C 1
ATOM 934 O O . TYR A 1 121 ? -17.628 3.280 23.508 1.00 94.88 121 TYR A O 1
ATOM 942 N N . SER A 1 122 ? -16.751 1.270 24.007 1.00 93.50 122 SER A N 1
ATOM 943 C CA . SER A 1 122 ? -15.472 1.540 23.339 1.00 93.50 122 SER A CA 1
ATOM 944 C C . SER A 1 122 ? -15.640 1.775 21.829 1.00 93.50 122 SER A C 1
ATOM 946 O O . SER A 1 122 ? -15.022 2.692 21.281 1.00 93.50 122 SER A O 1
ATOM 948 N N . GLY A 1 123 ? -16.533 1.021 21.177 1.00 91.94 123 GLY A N 1
ATOM 949 C CA . GLY A 1 123 ? -16.889 1.180 19.767 1.00 91.94 123 GLY A CA 1
ATOM 950 C C . GLY A 1 123 ? -17.559 2.525 19.463 1.00 91.94 123 GLY A C 1
ATOM 951 O O . GLY A 1 123 ? -17.170 3.220 18.523 1.00 91.94 123 GLY A O 1
ATOM 952 N N . LEU A 1 124 ? -18.524 2.947 20.285 1.00 93.06 124 LEU A N 1
ATOM 953 C CA . LEU A 1 124 ? -19.197 4.242 20.135 1.00 93.06 124 LEU A CA 1
ATOM 954 C C . LEU A 1 124 ? -18.219 5.414 20.296 1.00 93.06 124 LEU A C 1
ATOM 956 O O . LEU A 1 124 ? -18.235 6.346 19.487 1.00 93.06 124 LEU A O 1
ATOM 960 N N . VAL A 1 125 ? -17.327 5.352 21.291 1.00 93.75 125 VAL A N 1
ATOM 961 C CA . VAL A 1 125 ? -16.330 6.408 21.520 1.00 93.75 125 VAL A CA 1
ATOM 962 C C . VAL A 1 125 ? -15.336 6.497 20.366 1.00 93.75 125 VAL A C 1
ATOM 964 O O . VAL A 1 125 ? -15.074 7.605 19.899 1.00 93.75 125 VAL A O 1
ATOM 967 N N . VAL A 1 126 ? -14.803 5.377 19.857 1.00 91.06 126 VAL A N 1
ATOM 968 C CA . VAL A 1 126 ? -13.861 5.440 18.725 1.00 91.06 126 VAL A CA 1
ATOM 969 C C . VAL A 1 126 ? -14.536 5.994 17.469 1.00 91.06 126 VAL A C 1
ATOM 971 O O . VAL A 1 126 ? -13.944 6.823 16.781 1.00 91.06 126 VAL A O 1
ATOM 974 N N . CYS A 1 127 ? -15.793 5.628 17.206 1.00 89.38 127 CYS A N 1
ATOM 975 C CA . CYS A 1 127 ? -16.550 6.134 16.063 1.00 89.38 127 CYS A CA 1
ATOM 976 C C . CYS A 1 127 ? -16.788 7.650 16.158 1.00 89.38 127 CYS A C 1
ATOM 978 O O . CYS A 1 127 ? -16.580 8.378 15.188 1.00 89.38 127 CYS A O 1
ATOM 980 N N . LEU A 1 128 ? -17.172 8.155 17.333 1.00 90.56 128 LEU A N 1
ATOM 981 C CA . LEU A 1 128 ? -17.331 9.595 17.554 1.00 90.56 128 LEU A CA 1
ATOM 982 C C . LEU A 1 128 ? -15.989 10.337 17.494 1.00 90.56 128 LEU A C 1
ATOM 984 O O . LEU A 1 128 ? -15.916 11.437 16.950 1.00 90.56 128 LEU A O 1
ATOM 988 N N . PHE A 1 129 ? -14.907 9.729 17.982 1.00 90.50 129 PHE A N 1
ATOM 989 C CA . PHE A 1 129 ? -13.569 10.302 17.861 1.00 90.50 129 PHE A CA 1
ATOM 990 C C . PHE A 1 129 ? -13.158 10.448 16.391 1.00 90.50 129 PHE A C 1
ATOM 992 O O . PHE A 1 129 ? -12.722 11.522 15.982 1.00 90.50 129 PHE A O 1
ATOM 999 N N . ILE A 1 130 ? -13.379 9.413 15.572 1.00 85.69 130 ILE A N 1
ATOM 1000 C CA . ILE A 1 130 ? -13.163 9.461 14.118 1.00 85.69 130 ILE A CA 1
ATOM 1001 C C . ILE A 1 130 ? -14.011 10.578 13.496 1.00 85.69 130 ILE A C 1
ATOM 1003 O O . ILE A 1 130 ? -13.482 11.372 12.726 1.00 85.69 130 ILE A O 1
ATOM 1007 N N . SER A 1 131 ? -15.291 10.702 13.872 1.00 85.12 131 SER A N 1
ATOM 1008 C CA . SER A 1 131 ? -16.188 11.780 13.402 1.00 85.12 131 SER A CA 1
ATOM 1009 C C . SER A 1 131 ? -15.627 13.171 13.664 1.00 85.12 131 SER A C 1
ATOM 1011 O O . SER A 1 131 ? -15.791 14.055 12.830 1.00 85.12 131 SER A O 1
ATOM 1013 N N . ASN A 1 132 ? -15.013 13.372 14.828 1.00 85.81 132 ASN A N 1
ATOM 1014 C CA . ASN A 1 132 ? -14.474 14.666 15.227 1.00 85.81 132 ASN A CA 1
ATOM 1015 C C . ASN A 1 132 ? -13.123 14.968 14.567 1.00 85.81 132 ASN A C 1
ATOM 1017 O O . ASN A 1 132 ? -12.842 16.110 14.218 1.00 85.81 132 ASN A O 1
ATOM 1021 N N . SER A 1 133 ? -12.263 13.957 14.451 1.00 80.25 133 SER A N 1
ATOM 1022 C CA . SER A 1 133 ? -10.852 14.138 14.094 1.00 80.25 133 SER A CA 1
ATOM 1023 C C . SER A 1 133 ? -10.540 13.872 12.623 1.00 80.25 133 SER A C 1
ATOM 1025 O O . SER A 1 133 ? -9.481 14.280 12.151 1.00 80.25 133 SER A O 1
ATOM 1027 N N . ILE A 1 134 ? -11.432 13.188 11.904 1.00 72.00 134 ILE A N 1
ATOM 1028 C CA . ILE A 1 134 ? -11.214 12.712 10.538 1.00 72.00 134 ILE A CA 1
ATOM 1029 C C . ILE A 1 134 ? -12.419 13.124 9.679 1.00 72.00 134 ILE A C 1
ATOM 1031 O O . ILE A 1 134 ? -13.350 12.348 9.460 1.00 72.00 134 ILE A O 1
ATOM 1035 N N . SER A 1 135 ? -12.409 14.379 9.219 1.00 63.72 135 SER A N 1
ATOM 1036 C CA . SER A 1 135 ? -13.421 14.943 8.318 1.00 63.72 135 SER A CA 1
ATOM 1037 C C . SER A 1 135 ? -12.760 15.802 7.223 1.00 63.72 135 SER A C 1
ATOM 1039 O O . SER A 1 135 ? -12.002 16.710 7.577 1.00 63.72 135 SER A O 1
ATOM 1041 N N . PRO A 1 136 ? -13.026 15.551 5.921 1.00 61.22 136 PRO A N 1
ATOM 1042 C CA . PRO A 1 136 ? -13.846 14.458 5.386 1.00 61.22 136 PRO A CA 1
ATOM 1043 C C . PRO A 1 136 ? -13.173 13.089 5.577 1.00 61.22 136 PRO A C 1
ATOM 1045 O O . PRO A 1 136 ? -11.948 12.980 5.529 1.00 61.22 136 PRO A O 1
ATOM 1048 N N . PHE A 1 137 ? -13.973 12.041 5.799 1.00 60.44 137 PHE A N 1
ATOM 1049 C CA . PHE A 1 137 ? -13.456 10.674 5.892 1.00 60.44 137 PHE A CA 1
ATOM 1050 C C . PHE A 1 137 ? -13.008 10.221 4.493 1.00 60.44 137 PHE A C 1
ATOM 1052 O O . PHE A 1 137 ? -13.834 10.211 3.574 1.00 60.44 137 PHE A O 1
ATOM 1059 N N . PRO A 1 138 ? -11.719 9.907 4.276 1.00 55.28 138 PRO A N 1
ATOM 1060 C CA . PRO A 1 138 ? -11.269 9.475 2.966 1.00 55.28 138 PRO A CA 1
ATOM 1061 C C . PRO A 1 138 ? -11.798 8.080 2.657 1.00 55.28 138 PRO A C 1
ATOM 1063 O O . PRO A 1 138 ? -12.000 7.265 3.546 1.00 55.28 138 PRO A O 1
ATOM 1066 N N . HIS A 1 139 ? -12.000 7.809 1.373 1.00 51.72 139 HIS A N 1
ATOM 1067 C CA . HIS A 1 139 ? -12.468 6.508 0.890 1.00 51.72 139 HIS A CA 1
ATOM 1068 C C . HIS A 1 139 ? -11.303 5.644 0.371 1.00 51.72 139 HIS A C 1
ATOM 1070 O O . HIS A 1 139 ? -11.510 4.506 -0.034 1.00 51.72 139 HIS A O 1
ATOM 1076 N N . ARG A 1 140 ? -10.070 6.181 0.375 1.00 51.66 140 ARG A N 1
ATOM 1077 C CA . ARG A 1 140 ? -8.866 5.544 -0.184 1.00 51.66 140 ARG A CA 1
ATOM 1078 C C . ARG A 1 140 ? -7.969 4.973 0.917 1.00 51.66 140 ARG A C 1
ATOM 1080 O O . ARG A 1 140 ? -7.649 5.656 1.893 1.00 51.66 140 ARG A O 1
ATOM 1087 N N . ARG A 1 141 ? -7.505 3.732 0.745 1.00 54.34 141 ARG A N 1
ATOM 1088 C CA . ARG A 1 141 ? -6.777 2.952 1.772 1.00 54.34 141 ARG A CA 1
ATOM 1089 C C . ARG A 1 141 ? -5.428 3.548 2.204 1.00 54.34 141 ARG A C 1
ATOM 1091 O O . ARG A 1 141 ? -5.176 3.584 3.411 1.00 54.34 141 ARG A O 1
ATOM 1098 N N . PRO A 1 142 ? -4.581 4.085 1.299 1.00 51.81 142 PRO A N 1
ATOM 1099 C CA . PRO A 1 142 ? -3.325 4.723 1.708 1.00 51.81 142 PRO A CA 1
ATOM 1100 C C . PRO A 1 142 ? -3.566 5.954 2.592 1.00 51.81 142 PRO A C 1
ATOM 1102 O O . PRO A 1 142 ? -2.842 6.200 3.556 1.00 51.81 142 PRO A O 1
ATOM 1105 N N . GLN A 1 143 ? -4.642 6.697 2.317 1.00 52.78 143 GLN A N 1
ATOM 1106 C CA . GLN A 1 143 ? -5.044 7.855 3.114 1.00 52.78 143 GLN A CA 1
ATOM 1107 C C . GLN A 1 143 ? -5.572 7.426 4.494 1.00 52.78 143 GLN A C 1
ATOM 1109 O O . GLN A 1 143 ? -5.259 8.075 5.493 1.00 52.78 143 GLN A O 1
ATOM 1114 N N . LEU A 1 144 ? -6.292 6.299 4.579 1.00 62.28 144 LEU A N 1
ATOM 1115 C CA . LEU A 1 144 ? -6.702 5.683 5.849 1.00 62.28 144 LEU A CA 1
ATOM 1116 C C . LEU A 1 144 ? -5.500 5.286 6.722 1.00 62.28 144 LEU A C 1
ATOM 1118 O O . LEU A 1 144 ? -5.523 5.539 7.926 1.00 62.28 144 LEU A O 1
ATOM 1122 N N . ALA A 1 145 ? -4.445 4.712 6.134 1.00 58.84 145 ALA A N 1
ATOM 1123 C CA . ALA A 1 145 ? -3.237 4.309 6.862 1.00 58.84 145 ALA A CA 1
ATOM 1124 C C . ALA A 1 145 ? -2.485 5.511 7.463 1.00 58.84 145 ALA A C 1
ATOM 1126 O O . ALA A 1 145 ? -2.071 5.480 8.626 1.00 58.84 145 ALA A O 1
ATOM 1127 N N . LEU A 1 146 ? -2.368 6.605 6.702 1.00 58.03 146 LEU A N 1
ATOM 1128 C CA . LEU A 1 146 ? -1.756 7.854 7.169 1.00 58.03 146 LEU A CA 1
ATOM 1129 C C . LEU A 1 146 ? -2.569 8.506 8.296 1.00 58.03 146 LEU A C 1
ATOM 1131 O O . LEU A 1 146 ? -2.003 8.995 9.275 1.00 58.03 146 LEU A O 1
ATOM 1135 N N . LEU A 1 147 ? -3.901 8.481 8.201 1.00 65.00 147 LEU A N 1
ATOM 1136 C CA . LEU A 1 147 ? -4.781 8.992 9.254 1.00 65.00 147 LEU A CA 1
ATOM 1137 C C . LEU A 1 147 ? -4.771 8.120 10.506 1.00 65.00 147 LEU A C 1
ATOM 1139 O O . LEU A 1 147 ? -4.795 8.655 11.616 1.00 65.00 147 LEU A O 1
ATOM 1143 N N . TRP A 1 148 ? -4.709 6.797 10.347 1.00 67.44 148 TRP A N 1
ATOM 1144 C CA . TRP A 1 148 ? -4.540 5.877 11.464 1.00 67.44 148 TRP A CA 1
ATOM 1145 C C . TRP A 1 148 ? -3.254 6.183 12.233 1.00 67.44 148 TRP A C 1
ATOM 1147 O O . TRP A 1 148 ? -3.303 6.370 13.450 1.00 67.44 148 TRP A O 1
ATOM 1157 N N . ASN A 1 149 ? -2.123 6.315 11.538 1.00 68.06 149 ASN A N 1
ATOM 1158 C CA . ASN A 1 149 ? -0.868 6.672 12.191 1.00 68.06 149 ASN A CA 1
ATOM 1159 C C . ASN A 1 149 ? -0.986 8.043 12.882 1.00 68.06 149 ASN A C 1
ATOM 1161 O O . ASN A 1 149 ? -0.707 8.166 14.071 1.00 68.06 149 ASN A O 1
ATOM 1165 N N . LYS A 1 150 ? -1.532 9.052 12.198 1.00 68.81 150 LYS A N 1
ATOM 1166 C CA . LYS A 1 150 ? -1.647 10.410 12.743 1.00 68.81 150 LYS A CA 1
ATOM 1167 C C . LYS A 1 150 ? -2.554 10.527 13.978 1.00 68.81 150 LYS A C 1
ATOM 1169 O O . LYS A 1 150 ? -2.198 11.233 14.918 1.00 68.81 150 LYS A O 1
ATOM 1174 N N . TYR A 1 151 ? -3.724 9.885 13.982 1.00 68.62 151 TYR A N 1
ATOM 1175 C CA . TYR A 1 151 ? -4.773 10.131 14.988 1.00 68.62 151 TYR A CA 1
ATOM 1176 C C . TYR A 1 151 ? -5.028 8.964 15.949 1.00 68.62 151 TYR A C 1
ATOM 1178 O O . TYR A 1 151 ? -5.617 9.172 17.012 1.00 68.62 151 TYR A O 1
ATOM 1186 N N . MET A 1 152 ? -4.612 7.744 15.600 1.00 70.88 152 MET A N 1
ATOM 1187 C CA . MET A 1 152 ? -4.907 6.542 16.387 1.00 70.88 152 MET A CA 1
ATOM 1188 C C . MET A 1 152 ? -3.668 5.919 17.019 1.00 70.88 152 MET A C 1
ATOM 1190 O O . MET A 1 152 ? -3.762 5.460 18.160 1.00 70.88 152 MET A O 1
ATOM 1194 N N . TYR A 1 153 ? -2.533 5.893 16.313 1.00 70.62 153 TYR A N 1
ATOM 1195 C CA . TYR A 1 153 ? -1.282 5.351 16.840 1.00 70.62 153 TYR A CA 1
ATOM 1196 C C . TYR A 1 153 ? -0.052 5.930 16.120 1.00 70.62 153 TYR A C 1
ATOM 1198 O O . TYR A 1 153 ? 0.417 5.382 15.128 1.00 70.62 153 TYR A O 1
ATOM 1206 N N . SER A 1 154 ? 0.513 7.017 16.658 1.00 60.69 154 SER A N 1
ATOM 1207 C CA . SER A 1 154 ? 1.638 7.757 16.048 1.00 60.69 154 SER A CA 1
ATOM 1208 C C . SER A 1 154 ? 2.953 6.983 15.967 1.00 60.69 154 SER A C 1
ATOM 1210 O O . SER A 1 154 ? 3.810 7.305 15.151 1.00 60.69 154 SER A O 1
ATOM 1212 N N . LYS A 1 155 ? 3.111 5.937 16.786 1.00 63.03 155 LYS A N 1
ATOM 1213 C CA . LYS A 1 155 ? 4.237 4.987 16.727 1.00 63.03 155 LYS A CA 1
ATOM 1214 C C . LYS A 1 155 ? 3.922 3.749 15.879 1.00 63.03 155 LYS A C 1
ATOM 1216 O O . LYS A 1 155 ? 4.682 2.785 15.886 1.00 63.03 155 LYS A O 1
ATOM 1221 N N . GLY A 1 156 ? 2.771 3.749 15.216 1.00 60.25 156 GLY A N 1
ATOM 1222 C CA . GLY A 1 156 ? 2.259 2.625 14.460 1.00 60.25 156 GLY A CA 1
ATOM 1223 C C . GLY A 1 156 ? 2.949 2.442 13.128 1.00 60.25 156 GLY A C 1
ATOM 1224 O O . GLY A 1 156 ? 3.084 3.385 12.358 1.00 60.25 156 GLY A O 1
ATOM 1225 N N . ASP A 1 157 ? 3.325 1.205 12.837 1.00 63.47 157 ASP A N 1
ATOM 1226 C CA . ASP A 1 157 ? 3.847 0.823 11.533 1.00 63.47 157 ASP A CA 1
ATOM 1227 C C . ASP A 1 157 ? 2.709 0.847 10.498 1.00 63.47 157 ASP A C 1
ATOM 1229 O O . ASP A 1 157 ? 1.822 -0.012 10.496 1.00 63.47 157 ASP A O 1
ATOM 1233 N N . THR A 1 158 ? 2.709 1.872 9.643 1.00 56.69 158 THR A N 1
ATOM 1234 C CA . THR A 1 158 ? 1.726 2.056 8.563 1.00 56.69 158 THR A CA 1
ATOM 1235 C C . THR A 1 158 ? 1.737 0.897 7.571 1.00 56.69 158 THR A C 1
ATOM 1237 O O . THR A 1 158 ? 0.702 0.596 6.981 1.00 56.69 158 THR A O 1
ATOM 1240 N N . THR A 1 159 ? 2.862 0.194 7.440 1.00 53.91 159 THR A N 1
ATOM 1241 C CA . THR A 1 159 ? 3.004 -1.000 6.601 1.00 53.91 159 THR A CA 1
ATOM 1242 C C . THR A 1 159 ? 2.235 -2.169 7.211 1.00 53.91 159 THR A C 1
ATOM 1244 O O . THR A 1 159 ? 1.426 -2.789 6.527 1.00 53.91 159 THR A O 1
ATOM 1247 N N . LYS A 1 160 ? 2.376 -2.412 8.525 1.00 60.38 160 LYS A N 1
ATOM 1248 C CA . LYS A 1 160 ? 1.570 -3.420 9.253 1.00 60.38 160 LYS A CA 1
ATOM 1249 C C . LYS A 1 160 ? 0.076 -3.141 9.185 1.00 60.38 160 LYS A C 1
ATOM 1251 O O . LYS A 1 160 ? -0.710 -4.080 9.101 1.00 60.38 160 LYS A O 1
ATOM 1256 N N . TYR A 1 161 ? -0.315 -1.869 9.201 1.00 60.09 161 TYR A N 1
ATOM 1257 C CA . TYR A 1 161 ? -1.710 -1.477 9.034 1.00 60.09 161 TYR A CA 1
ATOM 1258 C C . TYR A 1 161 ? -2.262 -1.884 7.660 1.00 60.09 161 TYR A C 1
ATOM 1260 O O . TYR A 1 161 ? -3.331 -2.484 7.592 1.00 60.09 161 TYR A O 1
ATOM 1268 N N . VAL A 1 162 ? -1.526 -1.607 6.578 1.00 58.56 162 VAL A N 1
ATOM 1269 C CA . VAL A 1 162 ? -1.933 -1.985 5.213 1.00 58.56 162 VAL A CA 1
ATOM 1270 C C . VAL A 1 162 ? -1.983 -3.510 5.050 1.00 58.56 162 VAL A C 1
ATOM 1272 O O . VAL A 1 162 ? -2.951 -4.022 4.498 1.00 58.56 162 VAL A O 1
ATOM 1275 N N . ILE A 1 163 ? -1.007 -4.241 5.600 1.00 56.75 163 ILE A N 1
ATOM 1276 C CA . ILE A 1 163 ? -0.967 -5.715 5.582 1.00 56.75 163 ILE A CA 1
ATOM 1277 C C . ILE A 1 163 ? -2.212 -6.311 6.245 1.00 56.75 163 ILE A C 1
ATOM 1279 O O . ILE A 1 163 ? -2.943 -7.067 5.614 1.00 56.75 163 ILE A O 1
ATOM 1283 N N . LEU A 1 164 ? -2.494 -5.919 7.492 1.00 61.22 164 LEU A N 1
ATOM 1284 C CA . LEU A 1 164 ? -3.646 -6.427 8.242 1.00 61.22 164 LEU A CA 1
ATOM 1285 C C . LEU A 1 164 ? -4.980 -6.004 7.613 1.00 61.22 164 LEU A C 1
ATOM 1287 O O . LEU A 1 164 ? -5.957 -6.742 7.717 1.00 61.22 164 LEU A O 1
ATOM 1291 N N . SER A 1 165 ? -5.029 -4.837 6.955 1.00 59.34 165 SER A N 1
ATOM 1292 C CA . SER A 1 165 ? -6.197 -4.399 6.178 1.00 59.34 165 SER A CA 1
ATOM 1293 C C . SER A 1 165 ? -6.469 -5.359 5.028 1.00 59.34 165 SER A C 1
ATOM 1295 O O . SER A 1 165 ? -7.609 -5.764 4.827 1.00 59.34 165 SER A O 1
ATOM 1297 N N . ASN A 1 166 ? -5.417 -5.746 4.307 1.00 57.78 166 ASN A N 1
ATOM 1298 C CA . ASN A 1 166 ? -5.517 -6.618 3.146 1.00 57.78 166 ASN A CA 1
ATOM 1299 C C . ASN A 1 166 ? -5.825 -8.073 3.548 1.00 57.78 166 ASN A C 1
ATOM 1301 O O . ASN A 1 166 ? -6.683 -8.695 2.932 1.00 57.78 166 ASN A O 1
ATOM 1305 N N . GLU A 1 167 ? -5.213 -8.603 4.614 1.00 58.94 167 GLU A N 1
ATOM 1306 C CA . GLU A 1 167 ? -5.513 -9.947 5.149 1.00 58.94 167 GLU A CA 1
ATOM 1307 C C . GLU A 1 167 ? -6.971 -10.075 5.636 1.00 58.94 167 GLU A C 1
ATOM 1309 O O . GLU A 1 167 ? -7.633 -11.090 5.408 1.00 58.94 167 GLU A O 1
ATOM 1314 N N . LEU A 1 168 ? -7.503 -9.036 6.293 1.00 56.19 168 LEU A N 1
ATOM 1315 C CA . LEU A 1 168 ? -8.893 -9.007 6.766 1.00 56.19 168 LEU A CA 1
ATOM 1316 C C . LEU A 1 168 ? -9.923 -8.979 5.631 1.00 56.19 168 LEU A C 1
ATOM 1318 O O . LEU A 1 168 ? -11.034 -9.487 5.806 1.00 56.19 168 LEU A O 1
ATOM 1322 N N . GLU A 1 169 ? -9.568 -8.392 4.492 1.00 51.50 169 GLU A N 1
ATOM 1323 C CA . GLU A 1 169 ? -10.416 -8.349 3.302 1.00 51.50 169 GLU A CA 1
ATOM 1324 C C . GLU A 1 169 ? -10.312 -9.622 2.457 1.00 51.50 169 GLU A C 1
ATOM 1326 O O . GLU A 1 169 ? -11.346 -10.139 2.038 1.00 51.50 169 GLU A O 1
ATOM 1331 N N . GLN A 1 170 ? -9.114 -10.202 2.303 1.00 49.97 170 GLN A N 1
ATOM 1332 C CA . GLN A 1 170 ? -8.927 -11.520 1.671 1.00 49.97 170 GLN A CA 1
ATOM 1333 C C . GLN A 1 170 ? -9.766 -12.615 2.351 1.00 49.97 170 GLN A C 1
ATOM 1335 O O . GLN A 1 170 ? -10.187 -13.574 1.709 1.00 49.97 170 GLN A O 1
ATOM 1340 N N . SER A 1 171 ? -10.057 -12.459 3.646 1.00 43.47 171 SER A N 1
ATOM 1341 C CA . SER A 1 171 ? -10.935 -13.357 4.398 1.00 43.47 171 SER A CA 1
ATOM 1342 C C . SER A 1 171 ? -12.428 -13.241 4.045 1.00 43.47 171 SER A C 1
ATOM 1344 O O . SER A 1 171 ? -13.167 -14.138 4.447 1.00 43.47 171 SER A O 1
ATOM 1346 N N . ASN A 1 172 ? -12.912 -12.172 3.394 1.00 44.88 172 ASN A N 1
ATOM 1347 C CA . ASN A 1 172 ? -14.359 -11.922 3.250 1.00 44.88 172 ASN A CA 1
ATOM 1348 C C . ASN A 1 172 ? -14.825 -11.268 1.928 1.00 44.88 172 ASN A C 1
ATOM 1350 O O . ASN A 1 172 ? -16.032 -11.068 1.784 1.00 44.88 172 ASN A O 1
ATOM 1354 N N . ASP A 1 173 ? -13.943 -10.960 0.972 1.00 40.12 173 ASP A N 1
ATOM 1355 C CA . ASP A 1 173 ? -14.329 -10.637 -0.412 1.00 40.12 173 ASP A CA 1
ATOM 1356 C C . ASP A 1 173 ? -13.968 -11.810 -1.348 1.00 40.12 173 ASP A C 1
ATOM 1358 O O . ASP A 1 173 ? -12.789 -12.053 -1.615 1.00 40.12 173 ASP A O 1
ATOM 1362 N N . PRO A 1 174 ? -14.954 -12.582 -1.840 1.00 40.91 174 PRO A N 1
ATOM 1363 C CA . PRO A 1 174 ? -14.703 -13.739 -2.6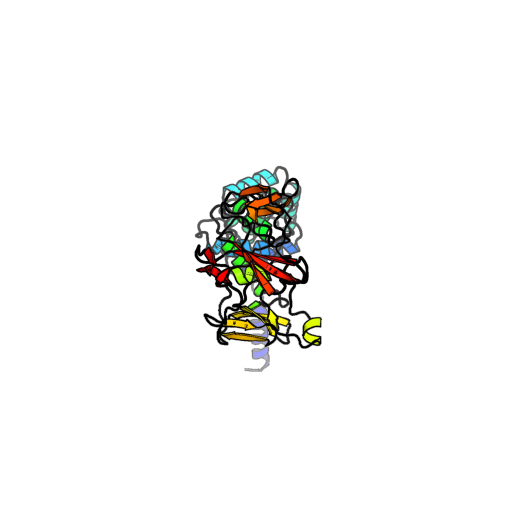93 1.00 40.91 174 PRO A CA 1
ATOM 1364 C C . PRO A 1 174 ? -14.232 -13.381 -4.113 1.00 40.91 174 PRO A C 1
ATOM 1366 O O . PRO A 1 174 ? -13.960 -14.301 -4.878 1.00 40.91 174 PRO A O 1
ATOM 1369 N N . SER A 1 175 ? -14.142 -12.097 -4.489 1.00 40.03 175 SER A N 1
ATOM 1370 C CA . SER A 1 175 ? -13.873 -11.695 -5.876 1.00 40.03 175 SER A CA 1
ATOM 1371 C C . SER A 1 175 ? -12.399 -11.451 -6.229 1.00 40.03 175 SER A C 1
ATOM 1373 O O . SER A 1 175 ? -12.063 -11.473 -7.410 1.00 40.03 175 SER A O 1
ATOM 1375 N N . ILE A 1 176 ? -11.501 -11.262 -5.251 1.00 50.19 176 ILE A N 1
ATOM 1376 C CA . ILE A 1 176 ? -10.065 -11.037 -5.507 1.00 50.19 176 ILE A CA 1
ATOM 1377 C C . ILE A 1 176 ? -9.232 -11.851 -4.510 1.00 50.19 176 ILE A C 1
ATOM 1379 O O . ILE A 1 176 ? -8.770 -11.356 -3.483 1.00 50.19 176 ILE A O 1
ATOM 1383 N N . GLN A 1 177 ? -9.030 -13.132 -4.816 1.00 57.62 177 GLN A N 1
ATOM 1384 C CA . GLN A 1 177 ? -8.077 -13.974 -4.094 1.00 57.62 177 GLN A CA 1
ATOM 1385 C C . GLN A 1 177 ? -6.697 -13.854 -4.754 1.00 57.62 177 GLN A C 1
ATOM 1387 O O . GLN A 1 177 ? -6.572 -14.068 -5.961 1.00 57.62 177 GLN A O 1
ATOM 1392 N N . VAL A 1 178 ? -5.674 -13.495 -3.969 1.00 65.25 178 VAL A N 1
ATOM 1393 C CA . VAL A 1 178 ? -4.280 -13.382 -4.431 1.00 65.25 178 VAL A CA 1
ATOM 1394 C C . VAL A 1 178 ? -3.401 -14.326 -3.623 1.00 65.25 178 VAL A C 1
ATOM 1396 O O . VAL A 1 178 ? -3.338 -14.206 -2.402 1.00 65.25 178 VAL A O 1
ATOM 1399 N N . THR A 1 179 ? -2.713 -15.247 -4.290 1.00 78.62 179 THR A N 1
ATOM 1400 C CA . THR A 1 179 ? -1.768 -16.187 -3.660 1.00 78.62 179 THR A CA 1
ATOM 1401 C C . THR A 1 179 ? -0.391 -16.091 -4.296 1.00 78.62 179 THR A C 1
ATOM 1403 O O . THR A 1 179 ? -0.275 -15.640 -5.431 1.00 78.62 179 THR A O 1
ATOM 1406 N N . CYS A 1 180 ? 0.668 -16.506 -3.601 1.00 77.06 180 CYS A N 1
ATOM 1407 C CA . CYS A 1 180 ? 2.017 -16.522 -4.167 1.00 77.06 180 CYS A CA 1
ATOM 1408 C C . CYS A 1 180 ? 2.568 -17.936 -4.219 1.00 77.06 180 CYS A C 1
ATOM 1410 O O . CYS A 1 180 ? 2.320 -18.743 -3.326 1.00 77.06 180 CYS A O 1
ATOM 1412 N N . ARG A 1 181 ? 3.317 -18.253 -5.275 1.00 89.25 181 ARG A N 1
ATOM 1413 C CA . ARG A 1 181 ? 3.812 -19.611 -5.508 1.00 89.25 181 ARG A CA 1
ATOM 1414 C C . ARG A 1 181 ? 5.255 -19.603 -5.989 1.00 89.25 181 ARG A C 1
ATOM 1416 O O . ARG A 1 181 ? 5.620 -18.821 -6.861 1.00 89.25 181 ARG A O 1
ATOM 1423 N N . ARG A 1 182 ? 6.063 -20.519 -5.458 1.00 88.31 182 ARG A N 1
ATOM 1424 C CA . ARG A 1 182 ? 7.434 -20.792 -5.913 1.00 88.31 182 ARG A CA 1
ATOM 1425 C C . ARG A 1 182 ? 7.634 -22.302 -5.972 1.00 88.31 182 ARG A C 1
ATOM 1427 O O . ARG A 1 182 ? 7.296 -22.989 -5.016 1.00 88.31 182 ARG A O 1
ATOM 1434 N N . ASN A 1 183 ? 8.163 -22.829 -7.077 1.00 83.81 183 ASN A N 1
ATOM 1435 C CA . ASN A 1 183 ? 8.359 -24.277 -7.283 1.00 83.81 183 ASN A CA 1
ATOM 1436 C C . ASN A 1 183 ? 7.097 -25.114 -7.013 1.00 83.81 183 ASN A C 1
ATOM 1438 O O . ASN A 1 183 ? 7.161 -26.154 -6.365 1.00 83.81 183 ASN A O 1
ATOM 1442 N N . ASN A 1 184 ? 5.938 -24.633 -7.473 1.00 81.19 184 ASN A N 1
ATOM 1443 C CA . ASN A 1 184 ? 4.616 -25.223 -7.218 1.00 81.19 184 ASN A CA 1
ATOM 1444 C C . ASN A 1 184 ? 4.184 -25.299 -5.741 1.00 81.19 184 ASN A C 1
ATOM 1446 O O . ASN A 1 184 ? 3.141 -25.878 -5.450 1.00 81.19 184 ASN A O 1
ATOM 1450 N N . VAL A 1 185 ? 4.921 -24.676 -4.820 1.00 81.56 185 VAL A N 1
ATOM 1451 C CA . VAL A 1 185 ? 4.555 -24.570 -3.405 1.00 81.56 185 VAL A CA 1
ATOM 1452 C C . VAL A 1 185 ? 3.984 -23.185 -3.134 1.00 81.56 185 VAL A C 1
ATOM 1454 O O . VAL A 1 185 ? 4.580 -22.174 -3.518 1.00 81.56 185 VAL A O 1
ATOM 1457 N N . GLU A 1 186 ? 2.819 -23.140 -2.491 1.00 79.56 186 GLU A N 1
ATOM 1458 C CA . GLU A 1 186 ? 2.204 -21.892 -2.049 1.00 79.56 186 GLU A CA 1
ATOM 1459 C C . GLU A 1 186 ? 3.011 -21.297 -0.892 1.00 79.56 186 GLU A C 1
ATOM 1461 O O . GLU A 1 186 ? 3.357 -21.981 0.073 1.00 79.56 186 GLU A O 1
ATOM 1466 N N . ILE A 1 187 ? 3.349 -20.020 -1.020 1.00 75.19 187 ILE A N 1
ATOM 1467 C CA . ILE A 1 187 ? 4.133 -19.268 -0.049 1.00 75.19 187 ILE A CA 1
ATOM 1468 C C . ILE A 1 187 ? 3.419 -17.957 0.287 1.00 75.19 187 ILE A C 1
ATOM 1470 O O . ILE A 1 187 ? 2.659 -17.438 -0.535 1.00 75.19 187 ILE A O 1
ATOM 1474 N N . PRO A 1 188 ? 3.692 -17.366 1.462 1.00 62.12 188 PRO A N 1
ATOM 1475 C CA . PRO A 1 188 ? 3.235 -16.017 1.757 1.00 62.12 188 PRO A CA 1
ATOM 1476 C C . PRO A 1 188 ? 3.748 -15.024 0.707 1.00 62.12 188 PRO A C 1
ATOM 1478 O O . PRO A 1 188 ? 4.931 -15.034 0.355 1.00 62.12 188 PRO A O 1
ATOM 1481 N N . CYS A 1 189 ? 2.862 -14.161 0.214 1.00 64.12 189 CYS A N 1
ATOM 1482 C CA . CYS A 1 189 ? 3.240 -13.090 -0.699 1.00 64.12 189 CYS A CA 1
ATOM 1483 C C . CYS A 1 189 ? 4.123 -12.041 -0.023 1.00 64.12 189 CYS A C 1
ATOM 1485 O O . CYS A 1 189 ? 3.958 -11.742 1.161 1.00 64.12 189 CYS A O 1
ATOM 1487 N N . SER A 1 190 ? 5.043 -11.446 -0.789 1.00 60.75 190 SER A N 1
ATOM 1488 C CA . SER A 1 190 ? 5.840 -10.327 -0.290 1.00 60.75 190 SER A CA 1
ATOM 1489 C C . SER A 1 190 ? 5.012 -9.036 -0.214 1.00 60.75 190 SER A C 1
ATOM 1491 O O . SER A 1 190 ? 4.006 -8.868 -0.905 1.00 60.75 190 SER A O 1
ATOM 1493 N N . LEU A 1 191 ? 5.457 -8.097 0.626 1.00 50.19 191 LEU A N 1
ATOM 1494 C CA . LEU A 1 191 ? 4.808 -6.793 0.822 1.00 50.19 191 LEU A CA 1
ATOM 1495 C C . LEU A 1 191 ? 4.776 -5.947 -0.454 1.00 50.19 191 LEU A C 1
ATOM 1497 O O . LEU A 1 191 ? 3.816 -5.220 -0.709 1.00 50.19 191 LEU A O 1
ATOM 1501 N N . GLU A 1 192 ? 5.825 -6.068 -1.259 1.00 56.53 192 GLU A N 1
ATOM 1502 C CA . GLU A 1 192 ? 5.945 -5.401 -2.548 1.00 56.53 192 GLU A CA 1
ATOM 1503 C C . GLU A 1 192 ? 4.928 -5.970 -3.545 1.00 56.53 192 GLU A C 1
ATOM 1505 O O . GLU A 1 192 ? 4.220 -5.210 -4.203 1.00 56.53 192 GLU A O 1
ATOM 1510 N N . ASP A 1 193 ? 4.763 -7.295 -3.558 1.00 62.12 193 ASP A N 1
ATOM 1511 C CA . ASP A 1 193 ? 3.858 -7.984 -4.480 1.00 62.12 193 ASP A CA 1
ATOM 1512 C C . ASP A 1 193 ? 2.384 -7.652 -4.219 1.00 62.12 193 ASP A C 1
ATOM 1514 O O . ASP A 1 193 ? 1.619 -7.353 -5.137 1.00 62.12 193 ASP A O 1
ATOM 1518 N N . LEU A 1 194 ? 1.987 -7.634 -2.945 1.00 56.12 194 LEU A N 1
ATOM 1519 C CA . LEU A 1 194 ? 0.621 -7.288 -2.556 1.00 56.12 194 LEU A CA 1
ATOM 1520 C C . LEU A 1 194 ? 0.318 -5.805 -2.796 1.00 56.12 194 LEU A C 1
ATOM 1522 O O . LEU A 1 194 ? -0.773 -5.469 -3.253 1.00 56.12 194 LEU A O 1
ATOM 1526 N N . SER A 1 195 ? 1.264 -4.903 -2.515 1.00 54.31 195 SER A N 1
ATOM 1527 C CA . SER A 1 195 ? 1.031 -3.466 -2.718 1.00 54.31 195 SER A CA 1
ATOM 1528 C C . SER A 1 195 ? 0.843 -3.099 -4.194 1.00 54.31 195 SER A C 1
ATOM 1530 O O . SER A 1 195 ? 0.049 -2.211 -4.491 1.00 54.31 195 SER A O 1
ATOM 1532 N N . HIS A 1 196 ? 1.495 -3.824 -5.109 1.00 60.84 196 HIS A N 1
ATOM 1533 C CA . HIS A 1 196 ? 1.302 -3.685 -6.552 1.00 60.84 196 HIS A CA 1
ATOM 1534 C C . HIS A 1 196 ? -0.095 -4.116 -7.013 1.00 60.84 196 HIS A C 1
ATOM 1536 O O . HIS A 1 196 ? -0.740 -3.377 -7.750 1.00 60.84 196 HIS A O 1
ATOM 1542 N N . VAL A 1 197 ? -0.574 -5.289 -6.583 1.00 57.03 197 VAL A N 1
ATOM 1543 C CA . VAL A 1 197 ? -1.869 -5.842 -7.030 1.00 57.03 197 VAL A CA 1
ATOM 1544 C C . VAL A 1 197 ? -3.062 -5.052 -6.488 1.00 57.03 197 VAL A C 1
ATOM 1546 O O . VAL A 1 197 ? -4.092 -4.953 -7.148 1.00 57.03 197 VAL A O 1
ATOM 1549 N N . PHE A 1 198 ? -2.933 -4.460 -5.300 1.00 53.31 198 PHE A N 1
ATOM 1550 C CA . PHE A 1 198 ? -3.999 -3.667 -4.679 1.00 53.31 198 PHE A CA 1
ATOM 1551 C C . PHE A 1 198 ? -3.856 -2.152 -4.914 1.00 53.31 198 PHE A C 1
ATOM 1553 O O . PHE A 1 198 ? -4.529 -1.360 -4.250 1.00 53.31 198 PHE A O 1
ATOM 1560 N N . HIS A 1 199 ? -2.980 -1.732 -5.833 1.00 52.16 199 HIS A N 1
ATOM 1561 C CA . HIS A 1 199 ? -2.846 -0.330 -6.229 1.00 52.16 199 HIS A CA 1
ATOM 1562 C C . HIS A 1 199 ? -4.043 0.124 -7.086 1.00 52.16 199 HIS A C 1
ATOM 1564 O O . HIS A 1 199 ? -4.566 -0.651 -7.879 1.00 52.16 199 HIS A O 1
ATOM 1570 N N . GLU A 1 200 ? -4.456 1.394 -6.973 1.00 38.31 200 GLU A N 1
ATOM 1571 C CA . GLU A 1 200 ? -5.649 1.931 -7.666 1.00 38.31 200 GLU A CA 1
ATOM 1572 C C . GLU A 1 200 ? -5.549 1.877 -9.202 1.00 38.31 200 GLU A C 1
ATOM 1574 O O . GLU A 1 200 ? -6.568 1.793 -9.881 1.00 38.31 200 GLU A O 1
ATOM 1579 N N . ASP A 1 201 ? -4.326 1.869 -9.733 1.00 49.44 201 ASP A N 1
ATOM 1580 C CA . ASP A 1 201 ? -4.042 1.788 -11.173 1.00 49.44 201 ASP A CA 1
ATOM 1581 C C . ASP A 1 201 ? -3.726 0.357 -11.653 1.00 49.44 201 ASP A C 1
ATOM 1583 O O . ASP A 1 201 ? -3.365 0.154 -12.814 1.00 49.44 201 ASP A O 1
ATOM 1587 N N . PHE A 1 202 ? -3.808 -0.649 -10.773 1.00 54.50 202 PHE A N 1
ATOM 1588 C CA . PHE A 1 202 ? -3.555 -2.034 -11.158 1.00 54.50 202 PHE A CA 1
ATOM 1589 C C . PHE A 1 202 ? -4.743 -2.596 -11.937 1.00 54.50 202 PHE A C 1
ATOM 1591 O O . PHE A 1 202 ? -5.824 -2.835 -11.397 1.00 54.50 202 PHE A O 1
ATOM 1598 N N . GLN A 1 203 ? -4.529 -2.847 -13.225 1.00 63.44 203 GLN A N 1
ATOM 1599 C CA . GLN A 1 203 ? -5.525 -3.503 -14.057 1.00 63.44 203 GLN A CA 1
ATOM 1600 C C . GLN A 1 203 ? -5.524 -5.008 -13.769 1.00 63.44 203 GLN A C 1
ATOM 1602 O O . GLN A 1 203 ? -4.603 -5.724 -14.162 1.00 63.44 203 GLN A O 1
ATOM 1607 N N . TYR A 1 204 ? -6.563 -5.480 -13.075 1.00 69.56 204 TYR A N 1
ATOM 1608 C CA . TYR A 1 204 ? -6.698 -6.884 -12.695 1.00 69.56 204 TYR A CA 1
ATOM 1609 C C . TYR A 1 204 ? -6.795 -7.787 -13.938 1.00 69.56 204 TYR A C 1
ATOM 1611 O O . TYR A 1 204 ? -7.742 -7.636 -14.712 1.00 69.56 204 TYR A O 1
ATOM 1619 N N . PRO A 1 205 ? -5.849 -8.721 -14.160 1.00 72.50 205 PRO A N 1
ATOM 1620 C CA . PRO A 1 205 ? -5.781 -9.458 -15.421 1.00 72.50 205 PRO A CA 1
ATOM 1621 C C . PRO A 1 205 ? -6.731 -10.665 -15.490 1.00 72.50 205 PRO A C 1
ATOM 1623 O O . PRO A 1 205 ? -7.044 -11.126 -16.586 1.00 72.50 205 PRO A O 1
ATOM 1626 N N . CYS A 1 206 ? -7.220 -11.175 -14.353 1.00 75.69 206 CYS A N 1
ATOM 1627 C CA . CYS A 1 206 ? -8.082 -12.364 -14.301 1.00 75.69 206 CYS A CA 1
ATOM 1628 C C . CYS A 1 206 ? -9.573 -12.027 -14.488 1.00 75.69 206 CYS A C 1
ATOM 1630 O O . CYS A 1 206 ? -10.414 -12.437 -13.687 1.00 75.69 206 CYS A O 1
ATOM 1632 N N . THR A 1 207 ? -9.919 -11.268 -15.530 1.00 77.56 207 THR A N 1
ATOM 1633 C CA . THR A 1 207 ? -11.313 -10.923 -15.851 1.00 77.56 207 THR A CA 1
ATOM 1634 C C . THR A 1 207 ? -12.046 -12.079 -16.536 1.00 77.56 207 THR A C 1
ATOM 1636 O O . THR A 1 207 ? -11.436 -13.002 -17.071 1.00 77.56 207 THR A O 1
ATOM 1639 N N . ASP A 1 208 ? -13.379 -12.041 -16.550 1.00 75.38 208 ASP A N 1
ATOM 1640 C CA . ASP A 1 208 ? -14.182 -13.036 -17.278 1.00 75.38 208 ASP A CA 1
ATOM 1641 C C . ASP A 1 208 ? -13.848 -13.048 -18.781 1.00 75.38 208 ASP A C 1
ATOM 1643 O O . ASP A 1 208 ? -13.818 -14.108 -19.404 1.00 75.38 208 ASP A O 1
ATOM 1647 N N . GLU A 1 209 ? -13.547 -11.878 -19.349 1.00 74.56 209 GLU A N 1
ATOM 1648 C CA . GLU A 1 209 ? -13.187 -11.698 -20.757 1.00 74.56 209 GLU A CA 1
ATOM 1649 C C . GLU A 1 209 ? -11.868 -12.397 -21.111 1.00 74.56 209 GLU A C 1
ATOM 1651 O O . GLU A 1 209 ? -11.807 -13.139 -22.092 1.00 74.56 209 GLU A O 1
ATOM 1656 N N . THR A 1 210 ? -10.822 -12.228 -20.296 1.00 74.81 210 THR A N 1
ATOM 1657 C CA . THR A 1 210 ? -9.533 -12.886 -20.553 1.00 74.81 210 THR A CA 1
ATOM 1658 C C . THR A 1 210 ? -9.632 -14.401 -20.390 1.00 74.81 210 THR A C 1
ATOM 1660 O O . THR A 1 210 ? -9.030 -15.140 -21.170 1.00 74.81 210 THR A O 1
ATOM 1663 N N . ARG A 1 211 ? -10.470 -14.884 -19.460 1.00 83.31 211 ARG A N 1
ATOM 1664 C CA . ARG A 1 211 ? -10.751 -16.322 -19.304 1.00 83.31 211 ARG A CA 1
ATOM 1665 C C . ARG A 1 211 ? -11.514 -16.905 -20.496 1.00 83.31 211 ARG A C 1
ATOM 1667 O O . ARG A 1 211 ? -11.185 -18.003 -20.935 1.00 83.31 211 ARG A O 1
ATOM 1674 N N . GLN A 1 212 ? -12.478 -16.176 -21.064 1.00 83.25 212 GLN A N 1
ATOM 1675 C CA . GLN A 1 212 ? -13.172 -16.590 -22.295 1.00 83.25 212 GLN A CA 1
ATOM 1676 C C . GLN A 1 212 ? -12.234 -16.668 -23.508 1.00 83.25 212 GLN A C 1
ATOM 1678 O O . GLN A 1 212 ? -12.466 -17.467 -24.410 1.00 83.25 212 GLN A O 1
ATOM 1683 N N . GLN A 1 213 ? -11.166 -15.870 -23.514 1.00 81.56 213 GLN A N 1
ATOM 1684 C CA . GLN A 1 213 ? -10.110 -15.896 -24.531 1.00 81.56 213 GLN A CA 1
ATOM 1685 C C . GLN A 1 213 ? -8.991 -16.908 -24.221 1.00 81.56 213 GLN A C 1
ATOM 1687 O O . GLN A 1 213 ? -7.954 -16.892 -24.882 1.00 81.56 213 GLN A O 1
ATOM 1692 N N . GLU A 1 214 ? -9.180 -17.763 -23.210 1.00 84.00 214 GLU A N 1
ATOM 1693 C CA . GLU A 1 214 ? -8.204 -18.750 -22.733 1.00 84.00 214 GLU A CA 1
ATOM 1694 C C . GLU A 1 214 ? -6.836 -18.147 -22.342 1.00 84.00 214 GLU A C 1
ATOM 1696 O O . GLU A 1 214 ? -5.795 -18.806 -22.396 1.00 84.00 214 GLU A O 1
ATOM 1701 N N . GLN A 1 215 ? -6.821 -16.883 -21.907 1.00 80.00 215 GLN A N 1
ATOM 1702 C CA . GLN A 1 215 ? -5.621 -16.210 -21.417 1.00 80.00 215 GLN A CA 1
ATOM 1703 C C . GLN A 1 215 ? -5.531 -16.301 -19.895 1.00 80.00 215 GLN A C 1
ATOM 1705 O O . GLN A 1 215 ? -6.237 -15.609 -19.167 1.00 80.00 215 GLN A O 1
ATOM 1710 N N . TYR A 1 216 ? -4.602 -17.129 -19.417 1.00 86.19 216 TYR A N 1
ATOM 1711 C CA . TYR A 1 216 ? -4.412 -17.381 -17.984 1.00 86.19 216 TYR A CA 1
ATOM 1712 C C . TYR A 1 216 ? -3.055 -16.917 -17.446 1.00 86.19 216 TYR A C 1
ATOM 1714 O O . TYR A 1 216 ? -2.844 -16.947 -16.241 1.00 86.19 216 TYR A O 1
ATOM 1722 N N . ILE A 1 217 ? -2.119 -16.497 -18.304 1.00 80.81 217 ILE A N 1
ATOM 1723 C CA . ILE A 1 217 ? -0.748 -16.164 -17.892 1.00 80.81 217 ILE A CA 1
ATOM 1724 C C . ILE A 1 217 ? -0.346 -14.779 -18.409 1.00 80.81 217 ILE A C 1
ATOM 1726 O O . ILE A 1 217 ? -0.268 -14.542 -19.625 1.00 80.81 217 ILE A O 1
ATOM 1730 N N . PHE A 1 218 ? -0.005 -13.892 -17.475 1.00 79.44 218 PHE A N 1
ATOM 1731 C CA . PHE A 1 218 ? 0.303 -12.484 -17.722 1.00 79.44 218 PHE A CA 1
ATOM 1732 C C . PHE A 1 218 ? 1.653 -12.093 -17.128 1.00 79.44 218 PHE A C 1
ATOM 1734 O O . PHE A 1 218 ? 2.090 -12.628 -16.113 1.00 79.44 218 PHE A O 1
ATOM 1741 N N . SER A 1 219 ? 2.319 -11.133 -17.762 1.00 72.69 219 SER A N 1
ATOM 1742 C CA . SER A 1 219 ? 3.601 -10.620 -17.281 1.00 72.69 219 SER A CA 1
ATOM 1743 C C . SER A 1 219 ? 3.429 -9.822 -15.992 1.00 72.69 219 SER A C 1
ATOM 1745 O O . SER A 1 219 ? 2.493 -9.030 -15.872 1.00 72.69 219 SER A O 1
ATOM 1747 N N . TYR A 1 220 ? 4.375 -9.966 -15.064 1.00 70.38 220 TYR A N 1
ATOM 1748 C CA . TYR A 1 220 ? 4.454 -9.086 -13.905 1.00 70.38 220 TYR A CA 1
ATOM 1749 C C . TYR A 1 220 ? 5.089 -7.739 -14.311 1.00 70.38 220 TYR A C 1
ATOM 1751 O O . TYR A 1 220 ? 6.159 -7.735 -14.931 1.00 70.38 220 TYR A O 1
ATOM 1759 N N . PRO A 1 221 ? 4.482 -6.582 -13.991 1.00 57.91 221 PRO A N 1
ATOM 1760 C CA . PRO A 1 221 ? 5.016 -5.279 -14.374 1.00 57.91 221 PRO A CA 1
ATOM 1761 C C . PRO A 1 221 ? 6.419 -5.035 -13.813 1.00 57.91 221 PRO A C 1
ATOM 1763 O O . PRO A 1 221 ? 6.621 -5.062 -12.602 1.00 57.91 221 PRO A O 1
ATOM 1766 N N . ASN A 1 222 ? 7.381 -4.746 -14.693 1.00 54.62 222 ASN A N 1
ATOM 1767 C CA . ASN A 1 222 ? 8.749 -4.329 -14.350 1.00 54.62 222 ASN A CA 1
ATOM 1768 C C . ASN A 1 222 ? 9.555 -5.308 -13.472 1.00 54.62 222 ASN A C 1
ATOM 1770 O O . ASN A 1 222 ? 10.630 -4.943 -13.002 1.00 54.62 222 ASN A O 1
ATOM 1774 N N . GLN A 1 223 ? 9.082 -6.542 -13.271 1.00 61.38 223 GLN A N 1
ATOM 1775 C CA . GLN A 1 223 ? 9.815 -7.581 -12.547 1.00 61.38 223 GLN A CA 1
ATOM 1776 C C . GLN A 1 223 ? 9.831 -8.865 -13.373 1.00 61.38 223 GLN A C 1
ATOM 1778 O O . GLN A 1 223 ? 8.913 -9.677 -13.275 1.00 61.38 223 GLN A O 1
ATOM 1783 N N . PRO A 1 224 ? 10.875 -9.082 -14.187 1.00 68.06 224 PRO A N 1
ATOM 1784 C CA . PRO A 1 224 ? 10.943 -10.257 -15.043 1.00 68.06 224 PRO A CA 1
ATOM 1785 C C . PRO A 1 224 ? 11.095 -11.554 -14.241 1.00 68.06 224 PRO A C 1
ATOM 1787 O O . PRO A 1 224 ? 10.807 -12.611 -14.771 1.00 68.06 224 PRO A O 1
ATOM 1790 N N . GLY A 1 225 ? 11.493 -11.515 -12.967 1.00 74.25 225 GLY A N 1
ATOM 1791 C CA . GLY A 1 225 ? 11.569 -12.710 -12.116 1.00 74.25 225 GLY A CA 1
ATOM 1792 C C . GLY A 1 225 ? 10.214 -13.251 -11.639 1.00 74.25 225 GLY A C 1
ATOM 1793 O O . GLY A 1 225 ? 10.190 -14.169 -10.820 1.00 74.25 225 GLY A O 1
ATOM 1794 N N . LYS A 1 226 ? 9.087 -12.669 -12.070 1.00 83.06 226 LYS A N 1
ATOM 1795 C CA . LYS A 1 226 ? 7.739 -13.032 -11.612 1.00 83.06 226 LYS A CA 1
ATOM 1796 C C . LYS A 1 226 ? 6.720 -12.942 -12.748 1.00 83.06 226 LYS A C 1
ATOM 1798 O O . LYS A 1 226 ? 6.941 -12.261 -13.749 1.00 83.06 226 LYS A O 1
ATOM 1803 N N . TYR A 1 227 ? 5.579 -13.598 -12.573 1.00 82.50 227 TYR A N 1
ATOM 1804 C CA . TYR A 1 227 ? 4.430 -13.496 -13.474 1.00 82.50 227 TYR A CA 1
ATOM 1805 C C . TYR A 1 227 ? 3.109 -13.724 -12.736 1.00 82.50 227 TYR A C 1
ATOM 1807 O O . TYR A 1 227 ? 3.095 -14.149 -11.582 1.00 82.50 227 TYR A O 1
ATOM 1815 N N . PHE A 1 228 ? 1.999 -13.421 -13.399 1.00 83.75 228 PHE A N 1
ATOM 1816 C CA . PHE A 1 228 ? 0.652 -13.677 -12.906 1.00 83.75 228 PHE A CA 1
ATOM 1817 C C . PHE A 1 228 ? 0.049 -14.899 -13.593 1.00 83.75 228 PHE A C 1
ATOM 1819 O O . PHE A 1 228 ? 0.101 -15.019 -14.817 1.00 83.75 228 PHE A O 1
ATOM 1826 N N . GLU A 1 229 ? -0.568 -15.768 -12.808 1.00 89.69 229 GLU A N 1
ATOM 1827 C CA . GLU A 1 229 ? -1.333 -16.921 -13.261 1.00 89.69 229 GLU A CA 1
ATOM 1828 C C . GLU A 1 229 ? -2.761 -16.814 -12.729 1.00 89.69 229 GLU A C 1
ATOM 1830 O O . GLU A 1 229 ? -2.971 -16.646 -11.532 1.00 89.69 229 GLU A O 1
ATOM 1835 N N . CYS A 1 230 ? -3.738 -16.903 -13.618 1.00 84.69 230 CYS A N 1
ATOM 1836 C CA . CYS A 1 230 ? -5.151 -16.916 -13.286 1.00 84.69 230 CYS A CA 1
ATOM 1837 C C . CYS A 1 230 ? -5.670 -18.351 -13.318 1.00 84.69 230 CYS A C 1
ATOM 1839 O O . CYS A 1 230 ? -5.320 -19.110 -14.221 1.00 84.69 230 CYS A O 1
ATOM 1841 N N . ASP A 1 231 ? -6.540 -18.714 -12.382 1.00 83.81 231 ASP A N 1
ATOM 1842 C CA . ASP A 1 231 ? -7.270 -19.979 -12.467 1.00 83.81 231 ASP A CA 1
ATOM 1843 C C . ASP A 1 231 ? -8.643 -19.820 -13.146 1.00 83.81 231 ASP A C 1
ATOM 1845 O O . ASP A 1 231 ? -9.076 -18.722 -13.514 1.00 83.81 231 ASP A O 1
ATOM 1849 N N . SER A 1 232 ? -9.356 -20.937 -13.308 1.00 78.38 232 SER A N 1
ATOM 1850 C CA . SER A 1 232 ? -10.687 -20.971 -13.927 1.00 78.38 232 SER A CA 1
ATOM 1851 C C . SER A 1 232 ? -11.754 -20.1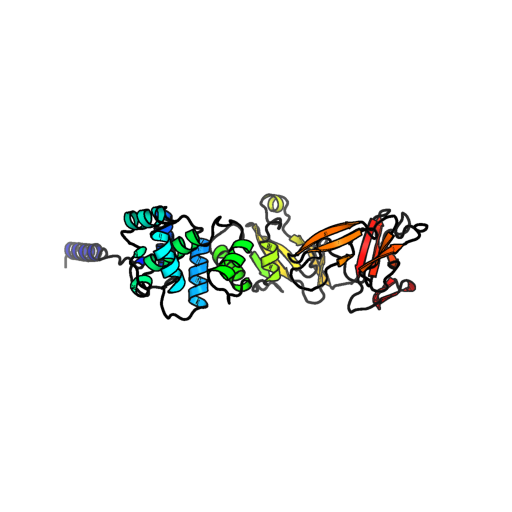93 -13.149 1.00 78.38 232 SER A C 1
ATOM 1853 O O . SER A 1 232 ? -12.795 -19.860 -13.711 1.00 78.38 232 SER A O 1
ATOM 1855 N N . THR A 1 233 ? -11.517 -19.914 -11.867 1.00 75.12 233 THR A N 1
ATOM 1856 C CA . THR A 1 233 ? -12.425 -19.148 -11.002 1.00 75.12 233 THR A CA 1
ATOM 1857 C C . THR A 1 233 ? -12.127 -17.649 -11.016 1.00 75.12 233 THR A C 1
ATOM 1859 O O . THR A 1 233 ? -12.930 -16.868 -10.514 1.00 75.12 233 THR A O 1
ATOM 1862 N N . GLY A 1 234 ? -11.013 -17.237 -11.631 1.00 68.88 234 GLY A N 1
ATOM 1863 C CA . GLY A 1 234 ? -10.559 -15.850 -11.655 1.00 68.88 234 GLY A CA 1
ATOM 1864 C C . GLY A 1 234 ? -9.608 -15.488 -10.522 1.00 68.88 234 GLY A C 1
ATOM 1865 O O . GLY A 1 234 ? -9.269 -14.320 -10.397 1.00 68.88 234 GLY A O 1
ATOM 1866 N N . LYS A 1 235 ? -9.143 -16.452 -9.720 1.00 76.69 235 LYS A N 1
ATOM 1867 C CA . LYS A 1 235 ? -8.142 -16.210 -8.676 1.00 76.69 235 LYS A CA 1
ATOM 1868 C C . LYS A 1 235 ? -6.783 -15.911 -9.304 1.00 76.69 235 LYS A C 1
ATOM 1870 O O . LYS A 1 235 ? -6.349 -16.618 -10.212 1.00 76.69 235 LYS A O 1
ATOM 1875 N N . LEU A 1 236 ? -6.092 -14.904 -8.768 1.00 79.44 236 LEU A N 1
ATOM 1876 C CA . LEU A 1 236 ? -4.764 -14.479 -9.207 1.00 79.44 236 LEU A CA 1
ATOM 1877 C C . LEU A 1 236 ? -3.685 -15.151 -8.350 1.00 79.44 236 LEU A C 1
ATOM 1879 O O . LEU A 1 236 ? -3.700 -15.074 -7.125 1.00 79.44 236 LEU A O 1
ATOM 1883 N N . THR A 1 237 ? -2.692 -15.753 -8.986 1.00 86.81 237 THR A N 1
ATOM 1884 C CA . THR A 1 237 ? -1.488 -16.267 -8.336 1.00 86.81 237 THR A CA 1
ATOM 1885 C C . THR A 1 237 ? -0.262 -15.548 -8.877 1.00 86.81 237 THR A C 1
ATOM 1887 O O . THR A 1 237 ? -0.026 -15.525 -10.080 1.00 86.81 237 THR A O 1
ATOM 1890 N N . ILE A 1 238 ? 0.547 -14.974 -7.995 1.00 86.56 238 ILE A N 1
ATOM 1891 C CA . ILE A 1 238 ? 1.851 -14.410 -8.336 1.00 86.56 238 ILE A CA 1
ATOM 1892 C C . ILE A 1 238 ? 2.867 -15.544 -8.270 1.00 86.56 238 ILE A C 1
ATOM 1894 O O . ILE A 1 238 ? 3.146 -16.094 -7.202 1.00 86.56 238 ILE A O 1
ATOM 1898 N N . VAL A 1 239 ? 3.417 -15.920 -9.414 1.00 90.06 239 VAL A N 1
ATOM 1899 C CA . VAL A 1 239 ? 4.387 -17.005 -9.506 1.00 90.06 239 VAL A CA 1
ATOM 1900 C C . VAL A 1 239 ? 5.787 -16.420 -9.607 1.00 90.06 239 VAL A C 1
ATOM 1902 O O . VAL A 1 239 ? 6.062 -15.574 -10.457 1.00 90.06 239 VAL A O 1
ATOM 1905 N N . LEU A 1 240 ? 6.674 -16.873 -8.723 1.00 88.62 240 LEU A N 1
ATOM 1906 C CA . LEU A 1 240 ? 8.073 -16.471 -8.695 1.00 88.62 240 LEU A CA 1
ATOM 1907 C C . LEU A 1 240 ? 8.905 -17.476 -9.489 1.00 88.62 240 LEU A C 1
ATOM 1909 O O . LEU A 1 240 ? 8.843 -18.680 -9.223 1.00 88.62 240 LEU A O 1
ATOM 1913 N N . CYS A 1 241 ? 9.703 -16.966 -10.424 1.00 84.38 241 CYS A N 1
ATOM 1914 C CA . CYS A 1 241 ? 10.722 -17.749 -11.106 1.00 84.38 241 CYS A CA 1
ATOM 1915 C C . CYS A 1 241 ? 11.842 -18.156 -10.136 1.00 84.38 241 CYS A C 1
ATOM 1917 O O . CYS A 1 241 ? 11.990 -17.580 -9.051 1.00 84.38 241 CYS A O 1
ATOM 1919 N N . LEU A 1 242 ? 12.623 -19.171 -10.518 1.00 86.00 242 LEU A N 1
ATOM 1920 C CA . LEU A 1 242 ? 13.819 -19.554 -9.770 1.00 86.00 242 LEU A CA 1
ATOM 1921 C C . LEU A 1 242 ? 14.871 -18.436 -9.813 1.00 86.00 242 LEU A C 1
ATOM 1923 O O . LEU A 1 242 ? 14.831 -17.542 -10.661 1.00 86.00 242 LEU A O 1
ATOM 1927 N N . GLU A 1 243 ? 15.835 -18.490 -8.892 1.00 74.38 243 GLU A N 1
ATOM 1928 C CA . GLU A 1 243 ? 17.000 -17.607 -8.960 1.00 74.38 243 GLU A CA 1
ATOM 1929 C C . GLU A 1 243 ? 17.691 -17.748 -10.323 1.00 74.38 243 GLU A C 1
ATOM 1931 O O . GLU A 1 243 ? 17.937 -18.857 -10.796 1.00 74.38 243 GLU A O 1
ATOM 1936 N N . ASN A 1 244 ? 18.012 -16.608 -10.942 1.00 69.69 244 ASN A N 1
ATOM 1937 C CA . ASN A 1 244 ? 18.579 -16.509 -12.291 1.00 69.69 244 ASN A CA 1
ATOM 1938 C C . ASN A 1 244 ? 17.651 -16.974 -13.422 1.00 69.69 244 ASN A C 1
ATOM 1940 O O . ASN A 1 244 ? 18.132 -17.332 -14.496 1.00 69.69 244 ASN A O 1
ATOM 1944 N N . GLU A 1 245 ? 16.334 -16.937 -13.226 1.00 80.19 245 GLU A N 1
ATOM 1945 C CA . GLU A 1 245 ? 15.352 -17.090 -14.297 1.00 80.19 245 GLU A CA 1
ATOM 1946 C C . GLU A 1 245 ? 14.535 -15.810 -14.509 1.00 80.19 245 GLU A C 1
ATOM 1948 O O . GLU A 1 245 ? 14.308 -15.020 -13.591 1.00 80.19 245 GLU A O 1
ATOM 1953 N N . SER A 1 246 ? 14.064 -15.618 -15.739 1.00 74.88 246 SER A N 1
ATOM 1954 C CA . SER A 1 246 ? 13.093 -14.587 -16.088 1.00 74.88 246 SER A CA 1
ATOM 1955 C C . SER A 1 246 ? 11.903 -15.180 -16.834 1.00 74.88 246 SER A C 1
ATOM 1957 O O . SER A 1 246 ? 12.022 -16.122 -17.618 1.00 74.88 246 SER A O 1
ATOM 1959 N N . PHE A 1 247 ? 10.728 -14.627 -16.570 1.00 77.19 247 PHE A N 1
ATOM 1960 C CA . PHE A 1 247 ? 9.490 -14.944 -17.242 1.00 77.19 247 PHE A CA 1
ATOM 1961 C C . PHE A 1 247 ? 9.550 -14.498 -18.703 1.00 77.19 247 PHE A C 1
ATOM 1963 O O . PHE A 1 247 ? 9.743 -13.322 -19.019 1.00 77.19 247 PHE A O 1
ATOM 1970 N N . ASP A 1 248 ? 9.348 -15.455 -19.601 1.00 72.94 248 ASP A N 1
ATOM 1971 C CA . ASP A 1 248 ? 9.209 -15.221 -21.027 1.00 72.94 248 ASP A CA 1
ATOM 1972 C C . ASP A 1 248 ? 7.721 -15.137 -21.387 1.00 72.94 248 ASP A C 1
ATOM 1974 O O . ASP A 1 248 ? 6.989 -16.126 -21.318 1.00 72.94 248 ASP A O 1
ATOM 1978 N N . ALA A 1 249 ? 7.270 -13.949 -21.787 1.00 63.81 249 ALA A N 1
ATOM 1979 C CA . ALA A 1 249 ? 5.867 -13.696 -22.102 1.00 63.81 249 ALA A CA 1
ATOM 1980 C C . ALA A 1 249 ? 5.372 -14.406 -23.377 1.00 63.81 249 ALA A C 1
ATOM 1982 O O . ALA A 1 249 ? 4.159 -14.561 -23.532 1.00 63.81 249 ALA A O 1
ATOM 1983 N N . ILE A 1 250 ? 6.276 -14.832 -24.269 1.00 69.31 250 ILE A N 1
ATOM 1984 C CA . ILE A 1 250 ? 5.951 -15.582 -25.491 1.00 69.31 250 ILE A CA 1
ATOM 1985 C C . ILE A 1 250 ? 5.793 -17.061 -25.143 1.00 69.31 250 ILE A C 1
ATOM 1987 O O . ILE A 1 250 ? 4.809 -17.688 -25.519 1.00 69.31 250 ILE A O 1
ATOM 1991 N N . LEU A 1 251 ? 6.747 -17.608 -24.387 1.00 72.62 251 LEU A N 1
ATOM 1992 C CA . LEU A 1 251 ? 6.751 -19.016 -23.982 1.00 72.62 251 LEU A CA 1
ATOM 1993 C C . LEU A 1 251 ? 5.867 -19.300 -22.760 1.00 72.62 251 LEU A C 1
ATOM 1995 O O . LEU A 1 251 ? 5.681 -20.465 -22.412 1.00 72.62 251 LEU A O 1
ATOM 1999 N N . LYS A 1 252 ? 5.360 -18.251 -22.100 1.00 78.75 252 LYS A N 1
ATOM 2000 C CA . LYS A 1 252 ? 4.510 -18.301 -20.900 1.00 78.75 252 LYS A CA 1
ATOM 2001 C C . LYS A 1 252 ? 5.115 -19.130 -19.762 1.00 78.75 252 LYS A C 1
ATOM 2003 O O . LYS A 1 252 ? 4.404 -19.818 -19.036 1.00 78.75 252 LYS A O 1
ATOM 2008 N N . ARG A 1 253 ? 6.438 -19.060 -19.599 1.00 84.12 253 ARG A N 1
ATOM 2009 C CA . ARG A 1 253 ? 7.183 -19.795 -18.567 1.00 84.12 253 ARG A CA 1
ATOM 2010 C C . ARG A 1 253 ? 8.458 -19.066 -18.169 1.00 84.12 253 ARG A C 1
ATOM 2012 O O . ARG A 1 253 ? 8.980 -18.258 -18.937 1.00 84.12 253 ARG A O 1
ATOM 2019 N N . CYS A 1 254 ? 8.976 -19.393 -16.992 1.00 80.81 254 CYS A N 1
ATOM 2020 C CA . CYS A 1 254 ? 10.316 -18.986 -16.594 1.00 80.81 254 CYS A CA 1
ATOM 2021 C C . CYS A 1 254 ? 11.354 -19.707 -17.463 1.00 80.81 254 CYS A C 1
ATOM 2023 O O . CYS A 1 254 ? 11.201 -20.887 -17.796 1.00 80.81 254 CYS A O 1
ATOM 2025 N N . LYS A 1 255 ? 12.388 -18.976 -17.872 1.00 81.00 255 LYS A N 1
ATOM 2026 C CA . LYS A 1 255 ? 13.561 -19.518 -18.555 1.00 81.00 255 LYS A CA 1
ATOM 2027 C C . LYS A 1 255 ? 14.828 -19.007 -17.873 1.00 81.00 255 LYS A C 1
ATOM 2029 O O . LYS A 1 255 ? 14.796 -17.906 -17.319 1.00 81.00 255 LYS A O 1
ATOM 2034 N N . PRO A 1 256 ? 15.948 -19.741 -17.963 1.00 77.81 256 PRO A N 1
ATOM 2035 C CA . PRO A 1 256 ? 17.242 -19.245 -17.520 1.00 77.81 256 PRO A CA 1
ATOM 2036 C C . PRO A 1 256 ? 17.533 -17.861 -18.102 1.00 77.81 256 PRO A C 1
ATOM 2038 O O . PRO A 1 256 ? 17.330 -17.611 -19.294 1.00 77.81 256 PRO A O 1
ATOM 2041 N N . HIS A 1 257 ? 17.980 -16.960 -17.236 1.00 55.69 257 HIS A N 1
ATOM 2042 C CA . HIS A 1 257 ? 18.286 -15.582 -17.562 1.00 55.69 257 HIS A CA 1
ATOM 2043 C C . HIS A 1 257 ? 19.490 -15.543 -18.503 1.00 55.69 257 HIS A C 1
ATOM 2045 O O . HIS A 1 257 ? 20.639 -15.660 -18.086 1.00 55.69 257 HIS A O 1
ATOM 2051 N N . VAL A 1 258 ? 19.232 -15.358 -19.794 1.00 50.66 258 VAL A N 1
ATOM 2052 C CA . VAL A 1 258 ? 20.262 -14.981 -20.762 1.00 50.66 258 VAL A CA 1
ATOM 2053 C C . VAL A 1 258 ? 20.146 -13.468 -20.923 1.00 50.66 258 VAL A C 1
ATOM 2055 O O . VAL A 1 258 ? 19.261 -12.988 -21.630 1.00 50.66 258 VAL A O 1
ATOM 2058 N N . SER A 1 259 ? 20.972 -12.705 -20.195 1.00 47.25 259 SER A N 1
ATOM 2059 C CA . SER A 1 259 ? 21.030 -11.238 -20.297 1.00 47.25 259 SER A CA 1
ATOM 2060 C C . SER A 1 259 ? 21.411 -10.831 -21.717 1.00 47.25 259 SER A C 1
ATOM 2062 O O . SER A 1 259 ? 22.590 -10.778 -22.047 1.00 47.25 259 SER A O 1
ATOM 2064 N N . THR A 1 260 ? 20.439 -10.521 -22.570 1.00 52.47 260 THR A N 1
ATOM 2065 C CA . THR A 1 260 ? 20.721 -9.994 -23.917 1.00 52.47 260 THR A CA 1
ATOM 2066 C C . THR A 1 260 ? 20.722 -8.465 -23.979 1.00 52.47 260 THR A C 1
ATOM 2068 O O . THR A 1 260 ? 20.991 -7.906 -25.035 1.00 52.47 260 THR A O 1
ATOM 2071 N N . THR A 1 261 ? 20.445 -7.761 -22.875 1.00 58.72 261 THR A N 1
ATOM 2072 C CA . THR A 1 261 ? 20.349 -6.288 -22.867 1.00 58.72 261 THR A CA 1
ATOM 2073 C C . THR A 1 261 ? 21.066 -5.700 -21.641 1.00 58.72 261 THR A C 1
ATOM 2075 O O . THR A 1 261 ? 20.463 -5.676 -20.568 1.00 58.72 261 THR A O 1
ATOM 2078 N N . PRO A 1 262 ? 22.308 -5.188 -21.775 1.00 66.06 262 PRO A N 1
ATOM 2079 C CA . PRO A 1 262 ? 23.136 -4.691 -20.657 1.00 66.06 262 PRO A CA 1
ATOM 2080 C C . PRO A 1 262 ? 22.442 -3.601 -19.823 1.00 66.06 262 PRO A C 1
ATOM 2082 O O . PRO A 1 262 ? 21.776 -2.779 -20.422 1.00 66.06 262 PRO A O 1
ATOM 2085 N N . GLY A 1 263 ? 22.576 -3.530 -18.495 1.00 71.81 263 GLY A N 1
ATOM 2086 C CA . GLY A 1 263 ? 22.133 -2.384 -17.666 1.00 71.81 263 GLY A CA 1
ATOM 2087 C C . GLY A 1 263 ? 20.637 -2.291 -17.289 1.00 71.81 263 GLY A C 1
ATOM 2088 O O . GLY A 1 263 ? 19.819 -3.138 -17.630 1.00 71.81 263 GLY A O 1
ATOM 2089 N N . ILE A 1 264 ? 20.232 -1.205 -16.619 1.00 79.31 264 ILE A N 1
ATOM 2090 C CA . ILE A 1 264 ? 18.875 -0.979 -16.074 1.00 79.31 264 ILE A CA 1
ATOM 2091 C C . ILE A 1 264 ? 18.120 0.070 -16.898 1.00 79.31 264 ILE A C 1
ATOM 2093 O O . ILE A 1 264 ? 18.621 1.172 -17.121 1.00 79.31 264 ILE A O 1
ATOM 2097 N N . ALA A 1 265 ? 16.889 -0.235 -17.322 1.00 81.00 265 ALA A N 1
ATOM 2098 C CA . ALA A 1 265 ? 16.014 0.749 -17.966 1.00 81.00 265 ALA A CA 1
ATOM 2099 C C . ALA A 1 265 ? 15.491 1.794 -16.970 1.00 81.00 265 ALA A C 1
ATOM 2101 O O . ALA A 1 265 ? 15.050 1.453 -15.873 1.00 81.00 265 ALA A O 1
ATOM 2102 N N . LEU A 1 266 ? 15.527 3.074 -17.354 1.00 80.25 266 LEU A N 1
ATOM 2103 C CA . LEU A 1 266 ? 15.019 4.147 -16.503 1.00 80.25 266 LEU A CA 1
ATOM 2104 C C . LEU A 1 266 ? 13.487 4.165 -16.467 1.00 80.25 266 LEU A C 1
ATOM 2106 O O . LEU A 1 266 ? 12.815 3.973 -17.481 1.00 80.25 266 LEU A O 1
ATOM 2110 N N . GLN A 1 267 ? 12.939 4.430 -15.283 1.00 76.56 267 GLN A N 1
ATOM 2111 C CA . GLN A 1 267 ? 11.499 4.527 -15.058 1.00 76.56 267 GLN A CA 1
ATOM 2112 C C . GLN A 1 267 ? 10.969 5.906 -15.467 1.00 76.56 267 GLN A C 1
ATOM 2114 O O . GLN A 1 267 ? 11.641 6.921 -15.294 1.00 76.56 267 GLN A O 1
ATOM 2119 N N . LEU A 1 268 ? 9.736 5.947 -15.980 1.00 75.94 268 LEU A N 1
ATOM 2120 C CA . LEU A 1 268 ? 9.051 7.201 -16.326 1.00 75.94 268 LEU A CA 1
ATOM 2121 C C . LEU A 1 268 ? 8.577 7.973 -15.089 1.00 75.94 268 LEU A C 1
ATOM 2123 O O . LEU A 1 268 ? 8.457 9.190 -15.140 1.00 75.94 268 LEU A O 1
ATOM 2127 N N . LEU A 1 269 ? 8.356 7.269 -13.977 1.00 79.06 269 LEU A N 1
ATOM 2128 C CA . LEU A 1 269 ? 7.933 7.834 -12.697 1.00 79.06 269 LEU A CA 1
ATOM 2129 C C . LEU A 1 269 ? 8.926 7.410 -11.600 1.00 79.06 269 LEU A C 1
ATOM 2131 O O . LEU A 1 269 ? 8.601 6.568 -10.771 1.00 79.06 269 LEU A O 1
ATOM 2135 N N . PRO A 1 270 ? 10.160 7.947 -11.606 1.00 78.12 270 PRO A N 1
ATOM 2136 C CA . PRO A 1 270 ? 11.234 7.516 -10.708 1.00 78.12 270 PRO A CA 1
ATOM 2137 C C . PRO A 1 270 ? 11.103 8.068 -9.277 1.00 78.12 270 PRO A C 1
ATOM 2139 O O . PRO A 1 270 ? 11.946 7.787 -8.427 1.00 78.12 270 PRO A O 1
ATOM 2142 N N . CYS A 1 271 ? 10.090 8.895 -9.004 1.00 78.69 271 CYS A N 1
ATOM 2143 C CA . CYS A 1 271 ? 9.928 9.555 -7.716 1.00 78.69 271 CYS A CA 1
ATOM 2144 C C . CYS A 1 271 ? 9.395 8.579 -6.664 1.00 78.69 271 CYS A C 1
ATOM 2146 O O . CYS A 1 271 ? 8.236 8.177 -6.697 1.00 78.69 271 CYS A O 1
ATOM 2148 N N . VAL A 1 272 ? 10.238 8.256 -5.690 1.00 69.06 272 VAL A N 1
ATOM 2149 C CA . VAL A 1 272 ? 9.874 7.517 -4.477 1.00 69.06 272 VAL A CA 1
ATOM 2150 C C . VAL A 1 272 ? 10.033 8.434 -3.261 1.00 69.06 272 VAL A C 1
ATOM 2152 O O . VAL A 1 272 ? 10.878 9.326 -3.258 1.00 69.06 272 VAL A O 1
ATOM 2155 N N . VAL A 1 273 ? 9.213 8.238 -2.221 1.00 57.88 273 VAL A N 1
ATOM 2156 C CA . VAL A 1 273 ? 9.143 9.124 -1.032 1.00 57.88 273 VAL A CA 1
ATOM 2157 C C . VAL A 1 273 ? 10.475 9.173 -0.249 1.00 57.88 273 VAL A C 1
ATOM 2159 O O . VAL A 1 273 ? 10.723 10.115 0.496 1.00 57.88 273 VAL A O 1
ATOM 2162 N N . TYR A 1 274 ? 11.357 8.194 -0.471 1.00 47.47 274 TYR A N 1
ATOM 2163 C CA . TYR A 1 274 ? 12.741 8.113 0.009 1.00 47.47 274 TYR A CA 1
ATOM 2164 C C . TYR A 1 274 ? 13.541 7.360 -1.071 1.00 47.47 274 TYR A C 1
ATOM 2166 O O . TYR A 1 274 ? 13.182 6.210 -1.327 1.00 47.47 274 TYR A O 1
ATOM 2174 N N . PRO A 1 275 ? 14.533 7.959 -1.773 1.00 50.09 275 PRO A N 1
ATOM 2175 C CA . PRO A 1 275 ? 15.729 8.623 -1.228 1.00 50.09 275 PRO A CA 1
ATOM 2176 C C . PRO A 1 275 ? 15.878 10.105 -1.714 1.00 50.09 275 PRO A C 1
ATOM 2178 O O . PRO A 1 275 ? 14.946 10.632 -2.316 1.00 50.09 275 PRO A O 1
ATOM 2181 N N . PRO A 1 276 ? 16.996 10.836 -1.458 1.00 55.25 276 PRO A N 1
ATOM 2182 C CA . PRO A 1 276 ? 17.061 12.309 -1.534 1.00 55.25 276 PRO A CA 1
ATOM 2183 C C . PRO A 1 276 ? 17.303 12.884 -2.942 1.00 55.25 276 PRO A C 1
ATOM 2185 O O . PRO A 1 276 ? 17.631 14.063 -3.080 1.00 55.25 276 PRO A O 1
ATOM 2188 N N . GLN A 1 277 ? 17.213 12.072 -3.997 1.00 67.19 277 GLN A N 1
ATOM 2189 C CA . GLN A 1 277 ? 17.507 12.545 -5.344 1.00 67.19 277 GLN A CA 1
ATOM 2190 C C . GLN A 1 277 ? 16.299 13.299 -5.911 1.00 67.19 277 GLN A C 1
ATOM 2192 O O . GLN A 1 277 ? 15.235 12.731 -6.130 1.00 67.19 277 GLN A O 1
ATOM 2197 N N . ILE A 1 278 ? 16.479 14.605 -6.112 1.00 79.88 278 ILE A N 1
ATOM 2198 C CA . ILE A 1 278 ? 15.428 15.538 -6.543 1.00 79.88 278 ILE A CA 1
ATOM 2199 C C . ILE A 1 278 ? 15.257 15.520 -8.069 1.00 79.88 278 ILE A C 1
ATOM 2201 O O . ILE A 1 278 ? 14.167 15.778 -8.569 1.00 79.88 278 ILE A O 1
ATOM 2205 N N . TYR A 1 279 ? 16.312 15.180 -8.814 1.00 86.69 279 TYR A N 1
ATOM 2206 C CA . TYR A 1 279 ? 16.313 15.208 -10.275 1.00 86.69 279 TYR A CA 1
ATOM 2207 C C . TYR A 1 279 ? 16.688 13.856 -10.874 1.00 86.69 279 TYR A C 1
ATOM 2209 O O . TYR A 1 279 ? 17.709 13.266 -10.506 1.00 86.69 279 TYR A O 1
ATOM 2217 N N . TYR A 1 280 ? 15.906 13.421 -11.860 1.00 87.75 280 TYR A N 1
ATOM 2218 C CA . TYR A 1 280 ? 16.112 12.180 -12.595 1.00 87.75 280 TYR A CA 1
ATOM 2219 C C . TYR A 1 280 ? 16.177 12.421 -14.104 1.00 87.75 280 TYR A C 1
ATOM 2221 O O . TYR A 1 280 ? 15.524 13.331 -14.620 1.00 87.75 280 TYR A O 1
ATOM 2229 N N . PRO A 1 281 ? 16.937 11.602 -14.844 1.00 89.00 281 PRO A N 1
ATOM 2230 C CA . PRO A 1 281 ? 16.964 11.678 -16.299 1.00 89.00 281 PRO A CA 1
ATOM 2231 C C . PRO A 1 281 ? 15.638 11.177 -16.871 1.00 89.00 281 PRO A C 1
ATOM 2233 O O . PRO A 1 281 ? 15.084 10.192 -16.384 1.00 89.00 281 PRO A O 1
ATOM 2236 N N . HIS A 1 282 ? 15.136 11.824 -17.921 1.00 88.25 282 HIS A N 1
ATOM 2237 C CA . HIS A 1 282 ? 13.923 11.352 -18.577 1.00 88.25 282 HIS A CA 1
ATOM 2238 C C . HIS A 1 282 ? 14.235 10.114 -19.447 1.00 88.25 282 HIS A C 1
ATOM 2240 O O . HIS A 1 282 ? 15.164 10.152 -20.258 1.00 88.25 282 HIS A O 1
ATOM 2246 N N . PRO A 1 283 ? 13.460 9.016 -19.347 1.00 86.12 283 PRO A N 1
ATOM 2247 C CA . PRO A 1 283 ? 13.822 7.730 -19.953 1.00 86.12 283 PRO A CA 1
ATOM 2248 C C . PRO A 1 283 ? 13.778 7.717 -21.484 1.00 86.12 283 PRO A C 1
ATOM 2250 O O . PRO A 1 283 ? 14.375 6.844 -22.101 1.00 86.12 283 PRO A O 1
ATOM 2253 N N . ARG A 1 284 ? 13.058 8.659 -22.102 1.00 86.12 284 ARG A N 1
ATOM 2254 C CA . ARG A 1 284 ? 12.822 8.705 -23.560 1.00 86.12 284 ARG A CA 1
ATOM 2255 C C . ARG A 1 284 ? 13.185 10.043 -24.208 1.00 86.12 284 ARG A C 1
ATOM 2257 O O . ARG A 1 284 ? 12.814 10.296 -25.345 1.00 86.12 284 ARG A O 1
ATOM 2264 N N . SER A 1 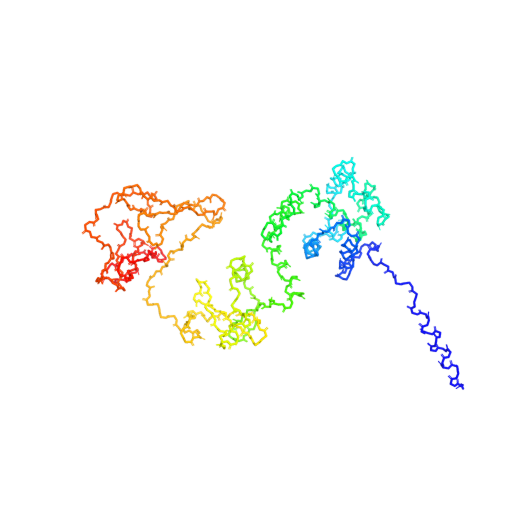285 ? 13.805 10.957 -23.459 1.00 85.12 285 SER A N 1
ATOM 2265 C CA . SER A 1 285 ? 14.061 12.316 -23.952 1.00 85.12 285 SER A CA 1
ATOM 2266 C C . SER A 1 285 ? 15.275 12.928 -23.274 1.00 85.12 285 SER A C 1
ATOM 2268 O O . SER A 1 285 ? 15.203 13.346 -22.129 1.00 85.12 285 SER A O 1
ATOM 2270 N N . LEU A 1 286 ? 16.375 13.053 -24.005 1.00 85.06 286 LEU A N 1
ATOM 2271 C CA . LEU A 1 286 ? 17.599 13.710 -23.562 1.00 85.06 286 LEU A CA 1
ATOM 2272 C C . LEU A 1 286 ? 17.388 15.209 -23.300 1.00 85.06 286 LEU A C 1
ATOM 2274 O O . LEU A 1 286 ? 18.064 15.789 -22.462 1.00 85.06 286 LEU A O 1
ATOM 2278 N N . SER A 1 287 ? 16.429 15.848 -23.971 1.00 87.12 287 SER A N 1
ATOM 2279 C CA . SER A 1 287 ? 16.094 17.267 -23.778 1.00 87.12 287 SER A CA 1
ATOM 2280 C C . SER A 1 287 ? 15.142 17.528 -22.607 1.00 87.12 287 SER A C 1
ATOM 2282 O O . SER A 1 287 ? 14.645 18.643 -22.463 1.00 87.12 287 SER A O 1
ATOM 2284 N N . LYS A 1 288 ? 14.840 16.519 -21.786 1.00 90.38 288 LYS A N 1
ATOM 2285 C CA . LYS A 1 288 ? 13.938 16.645 -20.640 1.00 90.38 288 LYS A CA 1
ATOM 2286 C C . LYS A 1 288 ? 14.510 15.935 -19.423 1.00 90.38 288 LYS A C 1
ATOM 2288 O O . LYS A 1 288 ? 15.360 15.054 -19.531 1.00 90.38 288 LYS A O 1
ATOM 2293 N N . PHE A 1 289 ? 14.013 16.308 -18.260 1.00 91.75 289 PHE A N 1
ATOM 2294 C CA . PHE A 1 289 ? 14.337 15.668 -16.996 1.00 91.75 289 PHE A CA 1
ATOM 2295 C C . PHE A 1 289 ? 13.100 15.619 -16.112 1.00 91.75 289 PHE A C 1
ATOM 2297 O O . PHE A 1 289 ? 12.089 16.258 -16.395 1.00 91.75 289 PHE A O 1
ATOM 2304 N N . ILE A 1 290 ? 13.172 14.827 -15.055 1.00 91.50 290 ILE A N 1
ATOM 2305 C CA . ILE A 1 290 ? 12.085 14.662 -14.103 1.00 91.50 290 ILE A CA 1
ATOM 2306 C C . ILE A 1 290 ? 12.519 15.297 -12.788 1.00 91.50 290 ILE A C 1
ATOM 2308 O O . ILE A 1 290 ? 13.543 14.923 -12.220 1.00 91.50 290 ILE A O 1
ATOM 2312 N N . LEU A 1 291 ? 11.739 16.261 -12.314 1.00 87.81 291 LEU A N 1
ATOM 2313 C CA . LEU A 1 291 ? 11.843 16.835 -10.981 1.00 87.81 291 LEU A CA 1
ATOM 2314 C C . LEU A 1 291 ? 10.876 16.104 -10.052 1.00 87.81 291 LEU A C 1
ATOM 2316 O O . LEU A 1 291 ? 9.679 16.040 -10.322 1.00 87.81 291 LEU A O 1
ATOM 2320 N N . CYS A 1 292 ? 11.383 15.598 -8.938 1.00 84.00 292 CYS A N 1
ATOM 2321 C CA . CYS A 1 292 ? 10.573 15.000 -7.891 1.00 84.00 292 CYS A CA 1
ATOM 2322 C C . CYS A 1 292 ? 10.285 16.013 -6.787 1.00 84.00 292 CYS A C 1
ATOM 2324 O O . CYS A 1 292 ? 11.190 16.679 -6.282 1.00 84.00 292 CYS A O 1
ATOM 2326 N N . SER A 1 293 ?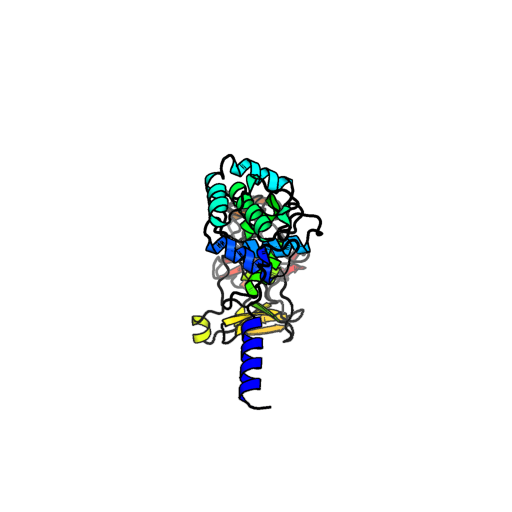 9.020 16.114 -6.380 1.00 79.25 293 SER A N 1
ATOM 2327 C CA . SER A 1 293 ? 8.660 16.850 -5.172 1.00 79.25 293 SER A CA 1
ATOM 2328 C C . SER A 1 293 ? 8.963 16.035 -3.918 1.00 79.25 293 SER A C 1
ATOM 2330 O O . SER A 1 293 ? 9.037 14.807 -3.945 1.00 79.25 293 SER A O 1
ATOM 2332 N N . GLN A 1 294 ? 9.022 16.726 -2.780 1.00 70.12 294 GLN A N 1
ATOM 2333 C CA . GLN A 1 294 ? 9.126 16.112 -1.451 1.00 70.12 294 GLN A CA 1
ATOM 2334 C C . GLN A 1 294 ? 7.967 15.154 -1.103 1.00 70.12 294 GLN A C 1
ATOM 2336 O O . GLN A 1 294 ? 8.042 14.432 -0.116 1.00 70.12 294 GLN A O 1
ATOM 2341 N N . TRP A 1 295 ? 6.890 15.156 -1.895 1.00 68.69 295 TRP A N 1
ATOM 2342 C CA . TRP A 1 295 ? 5.720 14.293 -1.726 1.00 68.69 295 TRP A CA 1
ATOM 2343 C C . TRP A 1 295 ? 5.678 13.144 -2.747 1.00 68.69 295 TRP A C 1
ATOM 2345 O O . TRP A 1 295 ? 4.645 12.496 -2.886 1.00 68.69 295 TRP A O 1
ATOM 2355 N N . GLY A 1 296 ? 6.770 12.907 -3.485 1.00 71.56 296 GLY A N 1
ATOM 2356 C CA . GLY A 1 296 ? 6.875 11.823 -4.467 1.00 71.56 296 GLY A CA 1
ATOM 2357 C C . GLY A 1 296 ? 6.181 12.099 -5.805 1.00 71.56 296 GLY A C 1
ATOM 2358 O O . GLY A 1 296 ? 6.050 11.193 -6.618 1.00 71.56 296 GLY A O 1
ATOM 2359 N N . GLN A 1 297 ? 5.742 13.333 -6.067 1.00 78.44 297 GLN A N 1
ATOM 2360 C CA . GLN A 1 297 ? 5.168 13.687 -7.369 1.00 78.44 297 GLN A CA 1
ATOM 2361 C C . GLN A 1 297 ? 6.278 13.969 -8.382 1.00 78.44 297 GLN A C 1
ATOM 2363 O O . GLN A 1 297 ? 7.227 14.686 -8.065 1.00 78.44 297 GLN A O 1
ATOM 2368 N N . SER A 1 298 ? 6.128 13.456 -9.602 1.00 83.25 298 SER A N 1
ATOM 2369 C CA . SER A 1 298 ? 7.047 13.685 -10.718 1.00 83.25 298 SER A CA 1
ATOM 2370 C C . SER A 1 298 ? 6.561 14.803 -11.633 1.00 83.25 298 SER A C 1
ATOM 2372 O O . SER A 1 298 ? 5.414 14.791 -12.079 1.00 83.25 298 SER A O 1
ATOM 2374 N N . TYR A 1 299 ? 7.462 15.709 -11.985 1.00 85.81 299 TYR A N 1
ATOM 2375 C CA . TYR A 1 299 ? 7.231 16.785 -12.937 1.00 85.81 299 TYR A CA 1
ATOM 2376 C C . TYR A 1 299 ? 8.235 16.663 -14.075 1.00 85.81 299 TYR A C 1
ATOM 2378 O O . TYR A 1 299 ? 9.442 16.742 -13.857 1.00 85.81 299 TYR A O 1
ATOM 2386 N N . GLU A 1 300 ? 7.745 16.472 -15.293 1.00 92.75 300 GLU A N 1
ATOM 2387 C CA . GLU A 1 300 ? 8.582 16.480 -16.489 1.00 92.75 300 GLU A CA 1
ATOM 2388 C C . GLU A 1 300 ? 8.897 17.927 -16.874 1.00 92.75 300 GLU A C 1
ATOM 2390 O O . GLU A 1 300 ? 7.998 18.730 -17.128 1.00 92.75 300 GLU A O 1
ATOM 2395 N N . LEU A 1 301 ? 10.182 18.268 -16.903 1.00 89.81 301 LEU A N 1
ATOM 2396 C CA . LEU A 1 301 ? 10.664 19.606 -17.209 1.00 89.81 301 LEU A CA 1
ATOM 2397 C C . LEU A 1 301 ? 11.551 19.575 -18.460 1.00 89.81 301 LEU A C 1
ATOM 2399 O O . LEU A 1 301 ? 12.452 18.735 -18.560 1.00 89.81 301 LEU A O 1
ATOM 2403 N N . PRO A 1 302 ? 11.326 20.478 -19.430 1.00 93.25 302 PRO A N 1
ATOM 2404 C CA . PRO A 1 302 ? 12.196 20.599 -20.587 1.00 93.25 302 PRO A CA 1
ATOM 2405 C C . PRO A 1 302 ? 13.499 21.321 -20.227 1.00 93.25 302 PRO A C 1
ATOM 2407 O O . PRO A 1 302 ? 13.519 22.256 -19.424 1.00 93.25 302 PRO A O 1
ATOM 2410 N N . CYS A 1 303 ? 14.590 20.933 -20.879 1.00 89.06 303 CYS A N 1
ATOM 2411 C CA . CYS A 1 303 ? 15.800 21.738 -20.922 1.00 89.06 303 CYS A CA 1
ATOM 2412 C C . CYS A 1 303 ? 15.577 22.991 -21.791 1.00 89.06 303 CYS A C 1
ATOM 2414 O O . CYS A 1 303 ? 14.887 22.923 -22.810 1.00 89.06 303 CYS A O 1
ATOM 2416 N N . PRO A 1 304 ? 16.167 24.146 -21.434 1.00 88.06 304 PRO A N 1
ATOM 2417 C CA . PRO A 1 304 ? 16.056 25.357 -22.240 1.00 88.06 304 PRO A CA 1
ATOM 2418 C C . PRO A 1 304 ? 16.852 25.231 -23.549 1.00 88.06 304 PRO A C 1
ATOM 2420 O O . PRO A 1 304 ? 17.999 24.785 -23.534 1.00 88.06 304 PRO A O 1
ATOM 2423 N N . SER A 1 305 ? 16.282 25.692 -24.670 1.00 81.50 305 SER A N 1
ATOM 2424 C CA . SER A 1 305 ? 16.903 25.639 -26.012 1.00 81.50 305 SER A CA 1
ATOM 2425 C C . SER A 1 305 ? 17.233 24.201 -26.472 1.00 81.50 305 SER A C 1
ATOM 2427 O O . SER A 1 305 ? 16.633 23.242 -26.002 1.00 81.50 305 SER A O 1
ATOM 2429 N N . THR A 1 306 ? 18.182 24.014 -27.397 1.00 77.25 306 THR A N 1
ATOM 2430 C CA . THR A 1 306 ? 18.656 22.696 -27.881 1.00 77.25 306 THR A CA 1
ATOM 2431 C C . THR A 1 306 ? 19.598 21.990 -26.886 1.00 77.25 306 THR A C 1
ATOM 2433 O O . THR A 1 306 ? 20.573 21.353 -27.284 1.00 77.25 306 THR A O 1
ATOM 2436 N N . ARG A 1 307 ? 19.371 22.155 -25.577 1.00 86.94 307 ARG A N 1
ATOM 2437 C CA . ARG A 1 307 ? 20.209 21.573 -24.516 1.00 86.94 307 ARG A CA 1
ATOM 2438 C C . ARG A 1 307 ? 19.721 20.185 -24.112 1.00 86.94 307 ARG A C 1
ATOM 2440 O O . ARG A 1 307 ? 18.546 19.859 -24.262 1.00 86.94 307 ARG A O 1
ATOM 2447 N N . ILE A 1 308 ? 20.631 19.394 -23.552 1.00 87.94 308 ILE A N 1
ATOM 2448 C CA . ILE A 1 308 ? 20.371 18.037 -23.061 1.00 87.94 308 ILE A CA 1
ATOM 2449 C C . ILE A 1 308 ? 20.685 17.956 -21.566 1.00 87.94 308 ILE A C 1
ATOM 2451 O O . ILE A 1 308 ? 21.618 18.598 -21.077 1.00 87.94 308 ILE A O 1
ATOM 2455 N N . TRP A 1 309 ? 19.893 17.173 -20.841 1.00 87.00 309 TRP A N 1
ATOM 2456 C CA . TRP A 1 309 ? 20.063 16.911 -19.421 1.00 87.00 309 TRP A CA 1
ATOM 2457 C C . TRP A 1 309 ? 21.312 16.067 -19.157 1.00 87.00 309 TRP A C 1
ATOM 2459 O O . TRP A 1 309 ? 21.492 14.994 -19.732 1.00 87.00 309 TRP A O 1
ATOM 2469 N N . HIS A 1 310 ? 22.164 16.523 -18.242 1.00 84.44 310 HIS A N 1
ATOM 2470 C CA . HIS A 1 310 ? 23.320 15.771 -17.782 1.00 84.44 310 HIS A CA 1
ATOM 2471 C C . HIS A 1 310 ? 23.020 15.139 -16.409 1.00 84.44 310 HIS A C 1
ATOM 2473 O O . HIS A 1 310 ? 22.923 15.849 -15.405 1.00 84.44 310 HIS A O 1
ATOM 2479 N N . PRO A 1 311 ? 22.949 13.795 -16.320 1.00 78.00 311 PRO A N 1
ATOM 2480 C CA . PRO A 1 311 ? 22.444 13.090 -15.142 1.00 78.00 311 PRO A CA 1
ATOM 2481 C C . PRO A 1 311 ? 23.360 13.202 -13.916 1.00 78.00 311 PRO A C 1
ATOM 2483 O O . PRO A 1 311 ? 22.866 13.321 -12.800 1.00 78.00 311 PRO A O 1
ATOM 2486 N N . SER A 1 312 ? 24.685 13.196 -14.109 1.00 76.19 312 SER A N 1
ATOM 2487 C CA . SER A 1 312 ? 25.650 13.266 -13.001 1.00 76.19 312 SER A CA 1
ATOM 2488 C C . SER A 1 312 ? 25.800 14.661 -12.383 1.00 76.19 312 SER A C 1
ATOM 2490 O O . SER A 1 312 ? 26.020 14.757 -11.183 1.00 76.19 312 SER A O 1
ATOM 2492 N N . ILE A 1 313 ? 25.674 15.738 -13.170 1.00 78.69 313 ILE A N 1
ATOM 2493 C CA . ILE A 1 313 ? 25.803 17.125 -12.671 1.00 78.69 313 ILE A CA 1
ATOM 2494 C C . ILE A 1 313 ? 24.449 17.788 -12.378 1.00 78.69 313 ILE A C 1
ATOM 2496 O O . ILE A 1 313 ? 24.416 18.926 -11.922 1.00 78.69 313 ILE A O 1
ATOM 2500 N N . MET A 1 314 ? 23.345 17.101 -12.689 1.00 83.81 314 MET A N 1
ATOM 2501 C CA . MET A 1 314 ? 21.970 17.570 -12.496 1.00 83.81 314 MET A CA 1
ATOM 2502 C C . MET A 1 314 ? 21.678 18.936 -13.151 1.00 83.81 314 MET A C 1
ATOM 2504 O O . MET A 1 314 ? 21.102 19.825 -12.528 1.00 83.81 314 MET A O 1
ATOM 2508 N N . SER A 1 315 ? 22.093 19.125 -14.410 1.00 86.62 315 SER A N 1
ATOM 2509 C CA . SER A 1 315 ? 21.897 20.384 -15.147 1.00 86.62 315 SER A CA 1
ATOM 2510 C C . SER A 1 315 ? 21.812 20.173 -16.665 1.00 86.62 315 SER A C 1
ATOM 2512 O O . SER A 1 315 ? 22.263 19.153 -17.183 1.00 86.62 315 SER A O 1
ATOM 2514 N N . CYS A 1 316 ? 21.243 21.140 -17.393 1.00 88.38 316 CYS A N 1
ATOM 2515 C CA . CYS A 1 316 ? 21.121 21.106 -18.854 1.00 88.38 316 CYS A CA 1
ATOM 2516 C C . CYS A 1 316 ? 22.322 21.779 -19.538 1.00 88.38 316 CYS A C 1
ATOM 2518 O O . CYS A 1 316 ? 22.538 22.991 -19.394 1.00 88.38 316 CYS A O 1
ATOM 2520 N N . LEU A 1 317 ? 23.054 21.023 -20.358 1.00 84.25 317 LEU A N 1
ATOM 2521 C CA . LEU A 1 317 ? 24.230 21.509 -21.081 1.00 84.25 317 LEU A CA 1
ATOM 2522 C C . LEU A 1 317 ? 23.962 21.718 -22.579 1.00 84.25 317 LEU A C 1
ATOM 2524 O O . LEU A 1 317 ? 23.127 21.018 -23.159 1.00 84.25 317 LEU A O 1
ATOM 2528 N N . PRO A 1 318 ? 24.666 22.669 -23.228 1.00 82.94 318 PRO A N 1
ATOM 2529 C CA . PRO A 1 318 ? 24.674 22.788 -24.683 1.00 82.94 318 PRO A CA 1
ATOM 2530 C C . PRO A 1 318 ? 25.106 21.473 -25.335 1.00 82.94 318 PRO A C 1
ATOM 2532 O O . PRO A 1 318 ? 26.176 20.950 -25.031 1.00 82.94 318 PRO A O 1
ATOM 2535 N N . PHE A 1 319 ? 24.280 20.958 -26.244 1.00 75.75 319 PHE A N 1
ATOM 2536 C CA . PHE A 1 319 ? 24.608 19.815 -27.088 1.00 75.75 319 PHE A CA 1
ATOM 2537 C C . PHE A 1 319 ? 24.579 20.261 -28.548 1.00 75.75 319 PHE A C 1
ATOM 2539 O O . PHE A 1 319 ? 23.688 21.017 -28.937 1.00 75.75 319 PHE A O 1
ATOM 2546 N N . ASN A 1 320 ? 25.564 19.835 -29.341 1.00 63.31 320 ASN A N 1
ATOM 2547 C CA . ASN A 1 320 ? 25.617 20.149 -30.765 1.00 63.31 320 ASN A CA 1
ATOM 2548 C C . ASN A 1 320 ? 24.844 19.062 -31.540 1.00 63.31 320 ASN A C 1
ATOM 2550 O O . ASN A 1 320 ? 25.320 17.929 -31.605 1.00 63.31 320 ASN A O 1
ATOM 2554 N N . PRO A 1 321 ? 23.653 19.360 -32.095 1.00 53.81 321 PRO A N 1
ATOM 2555 C CA . PRO A 1 321 ? 22.715 18.360 -32.611 1.00 53.81 321 PRO A CA 1
ATOM 2556 C C . PRO A 1 321 ? 23.083 17.801 -33.993 1.00 53.81 321 PRO A C 1
ATOM 2558 O O . PRO A 1 321 ? 22.259 17.140 -34.617 1.00 53.81 321 PRO A O 1
ATOM 2561 N N . SER A 1 322 ? 24.301 18.036 -34.489 1.00 50.62 322 SER A N 1
ATOM 2562 C CA . SER A 1 322 ? 24.742 17.581 -35.815 1.00 50.62 322 SER A CA 1
ATOM 2563 C C . SER A 1 322 ? 24.743 16.055 -35.989 1.00 50.62 322 SER A C 1
ATOM 2565 O O . SER A 1 322 ? 24.943 15.575 -37.101 1.00 50.62 322 SER A O 1
ATOM 2567 N N . VAL A 1 323 ? 24.517 15.289 -34.916 1.00 51.69 323 VAL A N 1
ATOM 2568 C CA . VAL A 1 323 ? 24.384 13.832 -34.947 1.00 51.69 323 VAL A CA 1
ATOM 2569 C C . VAL A 1 323 ? 23.160 13.436 -34.119 1.00 51.69 323 VAL A C 1
ATOM 2571 O O . VAL A 1 323 ? 23.137 13.615 -32.900 1.00 51.69 323 VAL A O 1
ATOM 2574 N N . SER A 1 324 ? 22.121 12.917 -34.779 1.00 59.84 324 SER A N 1
ATOM 2575 C CA . SER A 1 324 ? 21.005 12.271 -34.083 1.00 59.84 324 SER A CA 1
ATOM 2576 C C . SER A 1 324 ? 21.536 11.029 -33.379 1.00 59.84 324 SER A C 1
ATOM 2578 O O . SER A 1 324 ? 22.112 10.165 -34.037 1.00 59.84 324 SER A O 1
ATOM 2580 N N . VAL A 1 325 ? 21.362 10.942 -32.056 1.00 71.44 325 VAL A N 1
ATOM 2581 C CA . VAL A 1 325 ? 21.906 9.825 -31.266 1.00 71.44 325 VAL A CA 1
ATOM 2582 C C . VAL A 1 325 ? 21.297 8.491 -31.700 1.00 71.44 325 VAL A C 1
ATOM 2584 O O . VAL A 1 325 ? 22.001 7.493 -31.762 1.00 71.44 325 VAL A O 1
ATOM 2587 N N . CYS A 1 326 ? 20.018 8.494 -32.078 1.00 72.94 326 CYS A N 1
ATOM 2588 C CA . CYS A 1 326 ? 19.366 7.376 -32.750 1.00 72.94 326 CYS A CA 1
ATOM 2589 C C . CYS A 1 326 ? 18.741 7.850 -34.067 1.00 72.94 326 CYS A C 1
ATOM 2591 O O . CYS A 1 326 ? 18.206 8.958 -34.147 1.00 72.94 326 CYS A O 1
ATOM 2593 N N . GLY A 1 327 ? 18.821 7.032 -35.108 1.00 68.31 327 GLY A N 1
ATOM 2594 C CA . GLY A 1 327 ? 18.236 7.291 -36.417 1.00 68.31 327 GLY A CA 1
ATOM 2595 C C . GLY A 1 327 ? 17.864 5.995 -37.132 1.00 68.31 327 GLY A C 1
ATOM 2596 O O . GLY A 1 327 ? 17.986 4.900 -36.586 1.00 68.31 327 GLY A O 1
ATOM 2597 N N . ALA A 1 328 ? 17.457 6.107 -38.399 1.00 65.94 328 ALA A N 1
ATOM 2598 C CA . ALA A 1 328 ? 16.969 4.970 -39.190 1.00 65.94 328 ALA A CA 1
ATOM 2599 C C . ALA A 1 328 ? 17.937 3.765 -39.239 1.00 65.94 328 ALA A C 1
ATOM 2601 O O . ALA A 1 328 ? 17.485 2.628 -39.329 1.00 65.94 328 ALA A O 1
ATOM 2602 N N . ASN A 1 329 ? 19.249 4.005 -39.123 1.00 59.06 329 ASN A N 1
ATOM 2603 C CA . ASN A 1 329 ? 20.290 2.975 -39.224 1.00 59.06 329 ASN A CA 1
ATOM 2604 C C . ASN A 1 329 ? 20.790 2.440 -37.871 1.00 59.06 329 ASN A C 1
ATOM 2606 O O . ASN A 1 329 ? 21.679 1.594 -37.854 1.00 59.06 329 ASN A O 1
ATOM 2610 N N . THR A 1 330 ? 20.264 2.928 -36.745 1.00 58.03 330 THR A N 1
ATOM 2611 C CA . THR A 1 330 ? 20.743 2.549 -35.404 1.00 58.03 330 THR A CA 1
ATOM 2612 C C . THR A 1 330 ? 19.737 1.696 -34.636 1.00 58.03 330 THR A C 1
ATOM 2614 O O . THR A 1 330 ? 19.924 1.470 -33.446 1.00 58.03 330 THR A O 1
ATOM 2617 N N . ASN A 1 331 ? 18.660 1.229 -35.273 1.00 69.69 331 ASN A N 1
ATOM 2618 C CA . ASN A 1 331 ? 17.651 0.403 -34.610 1.00 69.69 331 ASN A CA 1
ATOM 2619 C C . ASN A 1 331 ? 18.283 -0.869 -34.016 1.00 69.69 331 ASN A C 1
ATOM 2621 O O . ASN A 1 331 ? 18.973 -1.607 -34.718 1.00 69.69 331 ASN A O 1
ATOM 2625 N N . GLY A 1 332 ? 18.055 -1.109 -32.724 1.00 64.00 332 GLY A N 1
ATOM 2626 C CA . GLY A 1 332 ? 18.632 -2.232 -31.984 1.00 64.00 332 GLY A CA 1
ATOM 2627 C C . GLY A 1 332 ? 20.091 -2.043 -31.554 1.00 64.00 332 GLY A C 1
ATOM 2628 O O . GLY A 1 332 ? 20.661 -2.961 -30.972 1.00 64.00 332 GLY A O 1
ATOM 2629 N N . GLN A 1 333 ? 20.703 -0.882 -31.815 1.00 69.81 333 GLN A N 1
ATOM 2630 C CA . GLN A 1 333 ? 22.059 -0.565 -31.359 1.00 69.81 333 GLN A CA 1
ATOM 2631 C C . GLN A 1 333 ? 22.057 0.156 -30.008 1.00 69.81 333 GLN A C 1
ATOM 2633 O O . GLN A 1 333 ? 21.093 0.832 -29.635 1.00 69.81 333 GLN A O 1
ATOM 2638 N N . PHE A 1 334 ? 23.185 0.058 -29.306 1.00 80.81 334 PHE A N 1
ATOM 2639 C CA . PHE A 1 334 ? 23.470 0.839 -28.110 1.00 80.81 334 PHE A CA 1
ATOM 2640 C C . PHE A 1 334 ? 24.451 1.965 -28.436 1.00 80.81 334 PHE A C 1
ATOM 2642 O O . PHE A 1 334 ? 25.448 1.752 -29.126 1.00 80.81 334 PHE A O 1
ATOM 2649 N N . GLN A 1 335 ? 24.151 3.162 -27.949 1.00 81.50 335 GLN A N 1
ATOM 2650 C CA . GLN A 1 335 ? 24.916 4.381 -28.186 1.00 81.50 335 GLN A CA 1
ATOM 2651 C C . GLN A 1 335 ? 25.371 4.971 -26.850 1.00 81.50 335 GLN A C 1
ATOM 2653 O O . GLN A 1 335 ? 24.642 4.866 -25.856 1.00 81.50 335 GLN A O 1
ATOM 2658 N N . PRO A 1 336 ? 26.544 5.616 -26.786 1.00 82.75 336 PRO A N 1
ATOM 2659 C CA . PRO A 1 336 ? 27.022 6.185 -25.539 1.00 82.75 336 PRO A CA 1
ATOM 2660 C C . PRO A 1 336 ? 26.167 7.401 -25.169 1.00 82.75 336 PRO A C 1
ATOM 2662 O O . PRO A 1 336 ? 25.757 8.181 -26.034 1.00 82.75 336 PRO A O 1
ATOM 2665 N N . HIS A 1 337 ? 25.895 7.600 -23.877 1.00 85.94 337 HIS A N 1
ATOM 2666 C CA . HIS A 1 337 ? 25.235 8.831 -23.454 1.00 85.94 337 HIS A CA 1
ATOM 2667 C C . HIS A 1 337 ? 26.196 10.028 -23.630 1.00 85.94 337 HIS A C 1
ATOM 2669 O O . HIS A 1 337 ? 27.340 9.948 -23.176 1.00 85.94 337 HIS A O 1
ATOM 2675 N N . PRO A 1 338 ? 25.753 11.170 -24.200 1.00 80.75 338 PRO A N 1
ATOM 2676 C CA . PRO A 1 338 ? 26.637 12.275 -24.598 1.00 80.75 338 PRO A CA 1
ATOM 2677 C C . PRO A 1 338 ? 27.533 12.859 -23.503 1.00 80.75 338 PRO A C 1
ATOM 2679 O O . PRO A 1 338 ? 28.576 13.436 -23.795 1.00 80.75 338 PRO A O 1
ATOM 2682 N N . PHE A 1 339 ? 27.101 12.754 -22.246 1.00 79.62 339 PHE A N 1
ATOM 2683 C CA . PHE A 1 339 ? 27.763 13.406 -21.117 1.00 79.62 339 PHE A CA 1
ATOM 2684 C C . PHE A 1 339 ? 28.014 12.493 -19.913 1.00 79.62 339 PHE A C 1
ATOM 2686 O O . PHE A 1 339 ? 28.462 12.959 -18.874 1.00 79.62 339 PHE A O 1
ATOM 2693 N N . SER A 1 340 ? 27.669 11.205 -19.976 1.00 82.75 340 SER A N 1
ATOM 2694 C CA . SER A 1 340 ? 27.758 10.350 -18.786 1.00 82.75 340 SER A CA 1
ATOM 2695 C C . SER A 1 340 ? 28.113 8.928 -19.161 1.00 82.75 340 SER A C 1
ATOM 2697 O O . SER A 1 340 ? 27.342 8.271 -19.842 1.00 82.75 340 SER A O 1
ATOM 2699 N N . SER A 1 341 ? 29.248 8.441 -18.674 1.00 85.50 341 SER A N 1
ATOM 2700 C CA . SER A 1 341 ? 29.673 7.056 -18.884 1.00 85.50 341 SER A CA 1
ATOM 2701 C C . SER A 1 341 ? 28.857 6.050 -18.070 1.00 85.50 341 SER A C 1
ATOM 2703 O O . SER A 1 341 ? 28.862 4.874 -18.391 1.00 85.50 341 SER A O 1
ATOM 2705 N N . SER A 1 342 ? 28.114 6.481 -17.048 1.00 86.25 342 SER A N 1
ATOM 2706 C CA . SER A 1 342 ? 27.234 5.596 -16.268 1.00 86.25 342 SER A CA 1
ATOM 2707 C C . SER A 1 342 ? 25.892 5.314 -16.954 1.00 86.25 342 SER A C 1
ATOM 2709 O O . SER A 1 342 ? 25.064 4.590 -16.401 1.00 86.25 342 SER A O 1
ATOM 2711 N N . TYR A 1 343 ? 25.640 5.922 -18.117 1.00 88.88 343 TYR A N 1
ATOM 2712 C CA . TYR A 1 343 ? 24.409 5.762 -18.880 1.00 88.88 343 TYR A CA 1
ATOM 2713 C C . TYR A 1 343 ? 24.724 5.491 -2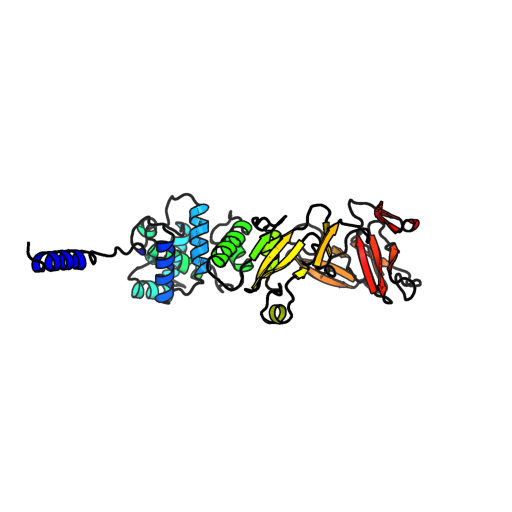0.349 1.00 88.88 343 TYR A C 1
ATOM 2715 O O . TYR A 1 343 ? 25.736 5.935 -20.886 1.00 88.88 343 TYR A O 1
ATOM 2723 N N . PHE A 1 344 ? 23.810 4.807 -21.019 1.00 86.81 344 PHE A N 1
ATOM 2724 C CA . PHE A 1 344 ? 23.865 4.568 -22.455 1.00 86.81 344 PHE A CA 1
ATOM 2725 C C . PHE A 1 344 ? 22.443 4.532 -23.017 1.00 86.81 344 PHE A C 1
ATOM 2727 O O . PHE A 1 344 ? 21.453 4.500 -22.282 1.00 86.81 344 PHE A O 1
ATOM 2734 N N . ILE A 1 345 ? 22.332 4.596 -24.334 1.00 85.69 345 ILE A N 1
ATOM 2735 C CA . ILE A 1 345 ? 21.078 4.792 -25.047 1.00 85.69 345 ILE A CA 1
ATOM 2736 C C . ILE A 1 345 ? 20.812 3.555 -25.893 1.00 85.69 345 ILE A C 1
ATOM 2738 O O . ILE A 1 345 ? 21.612 3.204 -26.751 1.00 85.69 345 ILE A O 1
ATOM 2742 N N . ALA A 1 346 ? 19.687 2.892 -25.654 1.00 84.19 346 ALA A N 1
ATOM 2743 C CA . ALA A 1 346 ? 19.191 1.814 -26.494 1.00 84.19 346 ALA A CA 1
ATOM 2744 C C . ALA A 1 346 ? 18.286 2.399 -27.581 1.00 84.19 346 ALA A C 1
ATOM 2746 O O . ALA A 1 346 ? 17.227 2.946 -27.273 1.00 84.19 346 ALA A O 1
ATOM 2747 N N . CYS A 1 347 ? 18.705 2.299 -28.838 1.00 76.62 347 CYS A N 1
ATOM 2748 C CA . CYS A 1 347 ? 17.962 2.835 -29.971 1.00 76.62 347 CYS A CA 1
ATOM 2749 C C . CYS A 1 347 ? 16.864 1.869 -30.434 1.00 76.62 347 CYS A C 1
ATOM 2751 O O . CYS A 1 347 ? 17.104 0.678 -30.636 1.00 76.62 347 CYS A O 1
ATOM 2753 N N . GLY A 1 348 ? 15.663 2.407 -30.630 1.00 71.75 348 GLY A N 1
ATOM 2754 C CA . GLY A 1 348 ? 14.521 1.729 -31.235 1.00 71.75 348 GLY A CA 1
ATOM 2755 C C . GLY A 1 348 ? 14.322 2.132 -32.697 1.00 71.75 348 GLY A C 1
ATOM 2756 O O . GLY A 1 348 ? 15.257 2.534 -33.391 1.00 71.75 348 GLY A O 1
ATOM 2757 N N . ALA A 1 349 ? 13.083 2.026 -33.178 1.00 71.69 349 ALA A N 1
ATOM 2758 C CA . ALA A 1 349 ? 12.739 2.396 -34.544 1.00 71.69 349 ALA A CA 1
ATOM 2759 C C . ALA A 1 349 ? 12.807 3.923 -34.750 1.00 71.69 349 ALA A C 1
ATOM 2761 O O . ALA A 1 349 ? 12.219 4.699 -34.000 1.00 71.69 349 ALA A O 1
ATOM 2762 N N . GLY A 1 350 ? 13.496 4.368 -35.804 1.00 71.56 350 GLY A N 1
ATOM 2763 C CA . GLY A 1 350 ? 13.575 5.788 -36.156 1.00 71.56 350 GLY A CA 1
ATOM 2764 C C . GLY A 1 350 ? 14.355 6.611 -35.127 1.00 71.56 350 GLY A C 1
ATOM 2765 O O . GLY A 1 350 ? 15.547 6.392 -34.936 1.00 71.56 350 GLY A O 1
ATOM 2766 N N . THR A 1 351 ? 13.698 7.593 -34.508 1.00 69.12 351 THR A N 1
ATOM 2767 C CA . THR A 1 351 ? 14.292 8.455 -33.469 1.00 69.12 351 THR A CA 1
ATOM 2768 C C . THR A 1 351 ? 13.969 7.989 -32.050 1.00 69.12 351 THR A C 1
ATOM 2770 O O . THR A 1 351 ? 14.311 8.688 -31.097 1.00 69.12 351 THR A O 1
ATOM 2773 N N . ASP A 1 352 ? 13.296 6.846 -31.894 1.00 72.88 352 ASP A N 1
ATOM 2774 C CA . ASP A 1 352 ? 12.946 6.310 -30.583 1.00 72.88 352 ASP A CA 1
ATOM 2775 C C . ASP A 1 352 ? 14.182 5.784 -29.861 1.00 72.88 352 ASP A C 1
ATOM 2777 O O . ASP A 1 352 ? 15.049 5.134 -30.449 1.00 72.88 352 ASP A O 1
ATOM 2781 N N . TYR A 1 353 ? 14.245 6.025 -28.555 1.00 82.94 353 TYR A N 1
ATOM 2782 C CA . TYR A 1 353 ? 15.270 5.440 -27.705 1.00 82.94 353 TYR A CA 1
ATOM 2783 C C . TYR A 1 353 ? 14.835 5.303 -26.252 1.00 82.94 353 TYR A C 1
ATOM 2785 O O . TYR A 1 353 ? 13.922 5.982 -25.776 1.00 82.94 353 TYR A O 1
ATOM 2793 N N . GLN A 1 354 ? 15.542 4.430 -25.539 1.00 85.31 354 GLN A N 1
ATOM 2794 C CA . GLN A 1 354 ? 15.500 4.313 -24.090 1.00 85.31 354 GLN A CA 1
ATOM 2795 C C . GLN A 1 354 ? 16.860 4.633 -23.488 1.00 85.31 354 GLN A C 1
ATOM 2797 O O . GLN A 1 354 ? 17.870 4.022 -23.833 1.00 85.31 354 GLN A O 1
ATOM 2802 N N . LEU A 1 355 ? 16.876 5.555 -22.535 1.00 87.19 355 LEU A N 1
ATOM 2803 C CA . LEU A 1 355 ? 18.036 5.795 -21.694 1.00 87.19 355 LEU A CA 1
ATOM 2804 C C . LEU A 1 355 ? 18.116 4.711 -20.611 1.00 87.19 355 LEU A C 1
ATOM 2806 O O . LEU A 1 355 ? 17.127 4.417 -19.933 1.00 87.19 355 LEU A O 1
ATOM 2810 N N . ARG A 1 356 ? 19.298 4.120 -20.447 1.00 87.62 356 ARG A N 1
ATOM 2811 C CA . ARG A 1 356 ? 19.575 3.044 -19.491 1.00 87.62 356 ARG A CA 1
ATOM 2812 C C . ARG A 1 356 ? 20.818 3.374 -18.670 1.00 87.62 356 ARG A C 1
ATOM 2814 O O . ARG A 1 356 ? 21.677 4.132 -19.118 1.00 87.62 356 ARG A O 1
ATOM 2821 N N . LYS A 1 357 ? 20.893 2.837 -17.455 1.00 89.75 357 LYS A N 1
ATOM 2822 C CA . LYS A 1 357 ? 21.997 3.039 -16.508 1.00 89.75 357 LYS A CA 1
ATOM 2823 C C . LYS A 1 357 ? 22.822 1.761 -16.385 1.00 89.75 357 LYS A C 1
ATOM 2825 O O . LYS A 1 357 ? 22.242 0.683 -16.296 1.00 89.75 357 LYS A O 1
ATOM 2830 N N . CYS A 1 358 ? 24.143 1.873 -16.343 1.00 85.38 358 CYS A N 1
ATOM 2831 C CA . CYS A 1 358 ? 25.002 0.744 -16.000 1.00 85.38 358 CYS A CA 1
ATOM 2832 C C . CYS A 1 358 ? 24.805 0.316 -14.537 1.00 85.38 358 CYS A C 1
ATOM 2834 O O . CYS A 1 358 ? 24.545 1.139 -13.650 1.00 85.38 358 CYS A O 1
ATOM 2836 N N . GLU A 1 359 ? 24.877 -0.991 -14.302 1.00 85.56 359 GLU A N 1
ATOM 2837 C CA . GLU A 1 359 ? 24.708 -1.596 -12.980 1.00 85.56 359 GLU A CA 1
ATOM 2838 C C . GLU A 1 359 ? 25.982 -1.458 -12.149 1.00 85.56 359 GLU A C 1
ATOM 2840 O O . GLU A 1 359 ? 27.037 -1.148 -12.682 1.00 85.56 359 GLU A O 1
ATOM 2845 N N . ASN A 1 360 ? 25.887 -1.631 -10.827 1.00 82.62 360 ASN A N 1
ATOM 2846 C CA . ASN A 1 360 ? 27.048 -1.723 -9.925 1.00 82.62 360 ASN A CA 1
ATOM 2847 C C . ASN A 1 360 ? 28.094 -0.591 -10.035 1.00 82.62 360 ASN A C 1
ATOM 2849 O O . ASN A 1 360 ? 29.246 -0.772 -9.653 1.00 82.62 360 ASN A O 1
ATOM 2853 N N . ASN A 1 361 ? 27.683 0.597 -10.497 1.00 78.06 361 ASN A N 1
ATOM 2854 C CA . ASN A 1 361 ? 28.559 1.737 -10.805 1.00 78.06 361 ASN A CA 1
ATOM 2855 C C . ASN A 1 361 ? 29.587 1.478 -11.926 1.00 78.06 361 ASN A C 1
ATOM 2857 O O . ASN A 1 361 ? 30.567 2.216 -12.028 1.00 78.06 361 ASN A O 1
ATOM 2861 N N . GLU A 1 362 ? 29.350 0.478 -12.772 1.00 86.25 362 GLU A N 1
ATOM 2862 C CA . GLU A 1 362 ? 30.110 0.230 -13.996 1.00 86.25 362 GLU A CA 1
ATOM 2863 C C . GLU A 1 362 ? 29.981 1.397 -14.983 1.00 86.25 362 GLU A C 1
ATOM 2865 O O . GLU A 1 362 ? 29.078 2.245 -14.896 1.00 86.25 362 GLU A O 1
ATOM 2870 N N . ILE A 1 363 ? 30.892 1.426 -15.953 1.00 87.12 363 ILE A N 1
ATOM 2871 C CA . ILE A 1 363 ? 30.905 2.417 -17.024 1.00 87.12 363 ILE A CA 1
ATOM 2872 C C . ILE A 1 363 ? 30.617 1.747 -18.366 1.00 87.12 363 ILE A C 1
ATOM 2874 O O . ILE A 1 363 ? 30.946 0.589 -18.603 1.00 87.12 363 ILE A O 1
ATOM 2878 N N . TRP A 1 364 ? 29.967 2.483 -19.257 1.00 85.62 364 TRP A N 1
ATOM 2879 C CA . TRP A 1 364 ? 29.650 2.029 -20.600 1.00 85.62 364 TRP A CA 1
ATOM 2880 C C . TRP A 1 364 ? 30.891 2.051 -21.496 1.00 85.62 364 TRP A C 1
ATOM 2882 O O . TRP A 1 364 ? 31.501 3.107 -21.690 1.00 85.62 364 TRP A O 1
ATOM 2892 N N . HIS A 1 365 ? 31.212 0.907 -22.104 1.00 76.94 365 HIS A N 1
ATOM 2893 C CA . HIS A 1 365 ? 32.276 0.759 -23.098 1.00 76.94 365 HIS A CA 1
ATOM 2894 C C . HIS A 1 365 ? 31.657 0.540 -24.477 1.00 76.94 365 HIS A C 1
ATOM 2896 O O . HIS A 1 365 ? 31.184 -0.555 -24.788 1.00 76.94 365 HIS A O 1
ATOM 2902 N N . GLN A 1 366 ? 31.669 1.575 -25.321 1.00 79.44 366 GLN A N 1
ATOM 2903 C CA . GLN A 1 366 ? 31.019 1.530 -26.637 1.00 79.44 366 GLN A CA 1
ATOM 2904 C C . GLN A 1 366 ? 31.590 0.433 -27.547 1.00 79.44 366 GLN A C 1
ATOM 2906 O O . GLN A 1 366 ? 30.821 -0.263 -28.208 1.00 79.44 366 GLN A O 1
ATOM 2911 N N . ASP A 1 367 ? 32.910 0.237 -27.537 1.00 66.19 367 ASP A N 1
ATOM 2912 C CA . ASP A 1 367 ? 33.598 -0.752 -28.383 1.00 66.19 367 ASP A CA 1
ATOM 2913 C C . ASP A 1 367 ? 33.170 -2.192 -28.078 1.00 66.19 367 ASP A C 1
ATOM 2915 O O . ASP A 1 367 ? 33.206 -3.064 -28.943 1.00 66.19 367 ASP A O 1
ATOM 2919 N N . LEU A 1 368 ? 32.735 -2.430 -26.840 1.00 70.25 368 LEU A N 1
ATOM 2920 C CA . LEU A 1 368 ? 32.281 -3.728 -26.348 1.00 70.25 368 LEU A CA 1
ATOM 2921 C C . LEU A 1 368 ? 30.753 -3.815 -26.268 1.00 70.25 368 LEU A C 1
ATOM 2923 O O . LEU A 1 368 ? 30.212 -4.892 -26.039 1.00 70.25 368 LEU A O 1
ATOM 2927 N N . SER A 1 369 ? 30.058 -2.686 -26.440 1.00 68.06 369 SER A N 1
ATOM 2928 C CA . SER A 1 369 ? 28.610 -2.560 -26.257 1.00 68.06 369 SER A CA 1
ATOM 2929 C C . SER A 1 369 ? 28.119 -3.152 -24.927 1.00 68.06 369 SER A C 1
ATOM 2931 O O . SER A 1 369 ? 27.072 -3.799 -24.874 1.00 68.06 369 SER A O 1
ATOM 2933 N N . GLN A 1 370 ? 28.877 -2.933 -23.850 1.00 81.00 370 GLN A N 1
ATOM 2934 C CA . GLN A 1 370 ? 28.575 -3.458 -22.517 1.00 81.00 370 GLN A CA 1
ATOM 2935 C C . GLN A 1 370 ? 29.010 -2.494 -21.405 1.00 81.00 370 GLN A C 1
ATOM 2937 O O . GLN A 1 370 ? 29.846 -1.612 -21.616 1.00 81.00 370 GLN A O 1
ATOM 2942 N N . CYS A 1 371 ? 28.448 -2.689 -20.212 1.00 78.75 371 CYS A N 1
ATOM 2943 C CA . CYS A 1 371 ? 28.930 -2.072 -18.978 1.00 78.75 371 CYS A CA 1
ATOM 2944 C C . CYS A 1 371 ? 30.031 -2.961 -18.378 1.00 78.75 371 CYS A C 1
ATOM 2946 O O . CYS A 1 371 ? 29.877 -4.184 -18.389 1.00 78.75 371 CYS A O 1
ATOM 2948 N N . ALA A 1 372 ? 31.149 -2.366 -17.953 1.00 81.19 372 ALA A N 1
ATOM 2949 C CA . ALA A 1 372 ? 32.261 -3.063 -17.300 1.00 81.19 372 ALA A CA 1
ATOM 2950 C C . ALA A 1 372 ? 33.135 -2.117 -16.468 1.00 81.19 372 ALA A C 1
ATOM 2952 O O . ALA A 1 372 ? 33.126 -0.889 -16.745 1.00 81.19 372 ALA A O 1
#

Organism: Octopus vulgaris (NCBI:txid6645)

Foldseek 3Di:
DDPVVVVVVVVVVVVVVPPDPDLLLQPFQDQDLVNQLVLLCLVCVLPLQDDDSLLSSLLLVCCPVPPDPDFQASNNQDPVLLVVLLVCCVPVCVVSQVSCCVSVVDNSNPDDRRSSSRNNSSSSSVSSSCVVQPPPPDPDLLVSLVVCCVRPNVPDDSLVSSVSSVVSVCVPDPQEAEWEDEPNDTDDDDSVRVCQCPDPPHDQCLDPVCVVVVNFKAQDPPAQQWTWGADNSSYIYIYGHDVQWGQDPVVSDTDHNPPPDAFAFDDQQPFDLDDDDQKAAHFWDQQWIWGADNRSDTDIGGHPDCWGADGVVRHTDDDDPPDLQEAQPQAQHKGQDPHAQQWIWGHHHGSTITIGGGPPSFGQDRVVRYTD

pLDDT: mean 75.03, std 14.25, range [38.31, 95.12]

Sequence (372 aa):
MTIKYLLFVAICLGIARDIYAVDLTLKPGETSDAVIDATIRLIRNQGSLAYDYYFLRLLAKIKMNTIAATTGGIWRVTSAQLTTVRNACNGILKTKCNEVKTKFNVDVSTLTMSDLQIPLYSGLVVCLFISNSISPFPHRRPQLALLWNKYMYSKGDTTKYVILSNELEQSNDPSIQVTCRRNNVEIPCSLEDLSHVFHEDFQYPCTDETRQQEQYIFSYPNQPGKYFECDSTGKLTIVLCLENESFDAILKRCKPHVSTTPGIALQLLPCVVYPPQIYYPHPRSLSKFILCSQWGQSYELPCPSTRIWHPSIMSCLPFNPSVSVCGANTNGQFQPHPFSSSYFIACGAGTDYQLRKCENNEIWHQDLSQCA

Radius of gyration: 29.97 Å; chains: 1; bounding box: 79×72×72 Å